Protein AF-A0A6M4MJ60-F1 (afdb_monomer_lite)

Radius of gyration: 28.57 Å; chains: 1; bounding box: 77×42×64 Å

Organism: NCBI:txid1858656

Secondary structure (DSSP, 8-state):
-HHHHHHHTT-----S-HHHHHHHHHHHHHHHHHHHHHHHHTGGGHHHHHSHHHHHHHHHHHHHHHH-TT-GGGSHHHHHHHHHHHHHHHHHHHHH---HHHHHHHHHHHHHHHHHHTT---THHHHHHHHHHHSHHHHHHHTTHHIIIIIIHHHHHHHHHHHHHHTT-GGG-SSHHHHHHH--PPPPPGGG--SPPPHHHHHHHHHH--S-----HHHHHHHHHHHHHHHHHT----SSPPTT-EEE----GGG--EEEEEEEPPP-SSS--EEEEEEEESSSTT-EEEEEHHHHHHH--EEEEEETTEEEE--

Sequence (315 aa):
MFTELKHYMGLGRGTTSAKEKAVAGATGMVAIGLIYFAGLSFGQNAYIFADCFVLIPIAATAVLLFSVPHGALSQPWPVIGGNVVSALVGVVCSNYIHSPLLAASMAVGGAIFFMNYFKCIHPPGGATALTAVLGGDGVKHLGYLFILFPVLFSAVIMVLLAIILNYPFKWRLYPVHLFHLTHTVQRVEPSQRKSEITLEDFIAAVNQHDSYIDITEESWVELFELAKLNAEKEVIHPKEIKVNAFYSNGQLGKDWSVREVLHRTKATAKHAGQVTFQRVAGTTIGNIETCNVEEFRAWAKFQVVKKDSFWQKCG

pLDDT: mean 84.75, std 11.71, range [51.0, 98.56]

Foldseek 3Di:
DVVVVCVVVVVDDDLADPVLVVLLVVLLVVLLVVLLVVLCVPPPSVVVSVQPLVVQLLSLLSNCLSNAVADLCNALQLLQVLQLLLLVLLLVLQVPPPDLVVSLVRSLVSSCVVCVVSVNNHPSSNSSSNCCRPVPPSSNVCRNVVSVPPGNVSSVSSLVSSQVSCVVPLLNHPPCVVNVVVDDDDDDAQQRFDDDQDLVNQVVVVSPNNHDDPADPVRSVVVVVVVVVVVVVLQDLDPDDDAQWKFWLPDGHQLTWIKHFHDWAPDDPVGAIKTWIAICDHDDHGDTDMDGPVVVSNSGRAIWDDDPHHTDGDD

InterPro domains:
  IPR007065 HPP [PTHR33741] (53-179)
  IPR058581 HPP, transmembrane region [PF04982] (17-175)

Structure (mmCIF, N/CA/C/O backbone):
data_AF-A0A6M4MJ60-F1
#
_entry.id   AF-A0A6M4MJ60-F1
#
loop_
_atom_site.group_PDB
_atom_site.id
_atom_site.type_symbol
_atom_site.label_atom_id
_atom_site.label_alt_id
_atom_site.label_comp_id
_atom_site.label_asym_id
_atom_site.label_entity_id
_atom_site.label_seq_id
_atom_site.pdbx_PDB_ins_code
_atom_site.Cartn_x
_atom_site.Cartn_y
_atom_site.Cartn_z
_atom_site.occupancy
_atom_site.B_iso_or_equiv
_atom_site.auth_seq_id
_atom_site.auth_comp_id
_atom_site.auth_asym_id
_atom_site.auth_atom_id
_atom_site.pdbx_PDB_model_num
ATOM 1 N N . MET A 1 1 ? 15.029 24.286 20.144 1.00 58.44 1 MET A N 1
ATOM 2 C CA . MET A 1 1 ? 15.521 24.475 18.758 1.00 58.44 1 MET A CA 1
ATOM 3 C C . MET A 1 1 ? 15.972 23.163 18.112 1.00 58.44 1 MET A C 1
ATOM 5 O O . MET A 1 1 ? 15.401 22.806 17.097 1.00 58.44 1 MET A O 1
ATOM 9 N N . PHE A 1 2 ? 16.908 22.395 18.693 1.00 65.19 2 PHE A N 1
ATOM 10 C CA . PHE A 1 2 ? 17.323 21.096 18.120 1.00 65.19 2 PHE A CA 1
ATOM 11 C C . PHE A 1 2 ? 16.213 20.029 18.081 1.00 65.19 2 PHE A C 1
ATOM 13 O O . PHE A 1 2 ? 16.178 19.229 17.154 1.00 65.19 2 PHE A O 1
ATOM 20 N N . THR A 1 3 ? 15.304 20.008 19.060 1.00 72.50 3 THR A N 1
ATOM 21 C CA . THR A 1 3 ? 14.176 19.057 19.099 1.00 72.50 3 THR A CA 1
ATOM 22 C C . THR A 1 3 ? 13.116 19.370 18.040 1.00 72.50 3 THR A C 1
ATOM 24 O O . THR A 1 3 ? 12.651 18.461 17.363 1.00 72.50 3 THR A O 1
ATOM 27 N N . GLU A 1 4 ? 12.818 20.656 17.841 1.00 78.50 4 GLU A N 1
ATOM 28 C CA . GLU A 1 4 ? 11.944 21.152 16.768 1.00 78.50 4 GLU A CA 1
ATOM 29 C C . GLU A 1 4 ? 12.544 20.868 15.394 1.00 78.50 4 GLU A C 1
ATOM 31 O O . GLU A 1 4 ? 11.868 20.352 14.517 1.00 78.50 4 GLU A O 1
ATOM 36 N N . LEU A 1 5 ? 13.846 21.119 15.211 1.00 80.38 5 LEU A N 1
ATOM 37 C CA . LEU A 1 5 ? 14.528 20.828 13.949 1.00 80.38 5 LEU A CA 1
ATOM 38 C C . LEU A 1 5 ? 14.477 19.333 13.607 1.00 80.38 5 LEU A C 1
ATOM 40 O O . LEU A 1 5 ? 14.291 18.975 12.450 1.00 80.38 5 LEU A O 1
ATOM 44 N N . LYS A 1 6 ? 14.589 18.454 14.612 1.00 77.88 6 LYS A N 1
ATOM 45 C CA . LYS A 1 6 ? 14.398 17.011 14.418 1.00 77.88 6 LYS A CA 1
ATOM 46 C C . LYS A 1 6 ? 12.974 16.675 13.972 1.00 77.88 6 LYS A C 1
ATOM 48 O O . LYS A 1 6 ? 12.841 15.853 13.076 1.00 77.88 6 LYS A O 1
ATOM 53 N N . HIS A 1 7 ? 11.949 17.322 14.528 1.00 71.50 7 HIS A N 1
ATOM 54 C CA . HIS A 1 7 ? 10.562 17.133 14.084 1.00 71.50 7 HIS A CA 1
ATOM 55 C C . HIS A 1 7 ? 10.341 17.669 12.665 1.00 71.50 7 HIS A C 1
ATOM 57 O O . HIS A 1 7 ? 9.825 16.940 11.825 1.00 71.50 7 HIS A O 1
ATOM 63 N N . TYR A 1 8 ? 10.831 18.872 12.346 1.00 78.69 8 TYR A N 1
ATOM 64 C CA . TYR A 1 8 ? 10.771 19.433 10.988 1.00 78.69 8 TYR A CA 1
ATOM 65 C C . TYR A 1 8 ? 11.463 18.550 9.945 1.00 78.69 8 TYR A C 1
ATOM 67 O O . TYR A 1 8 ? 10.997 18.448 8.814 1.00 78.69 8 TYR A O 1
ATOM 75 N N . MET A 1 9 ? 12.571 17.905 10.314 1.00 82.56 9 MET A N 1
ATOM 76 C CA . MET A 1 9 ? 13.289 16.970 9.445 1.00 82.56 9 MET A CA 1
ATOM 77 C C . MET A 1 9 ? 12.706 15.547 9.459 1.00 82.56 9 MET A C 1
ATOM 79 O O . MET A 1 9 ? 13.245 14.676 8.779 1.00 82.56 9 MET A O 1
ATOM 83 N N . GLY A 1 10 ? 11.661 15.279 10.251 1.00 71.19 10 GLY A N 1
ATOM 84 C CA . GLY A 1 10 ? 11.078 13.942 10.399 1.00 71.19 10 GLY A CA 1
ATOM 85 C C . GLY A 1 10 ? 12.012 12.916 11.054 1.00 71.19 10 GLY A C 1
ATOM 86 O O . GLY A 1 10 ? 11.824 11.712 10.894 1.00 71.19 10 GLY A O 1
ATOM 87 N N . LEU A 1 11 ? 13.033 13.360 11.796 1.00 74.50 11 LEU A N 1
ATOM 88 C CA . LEU A 1 11 ? 13.966 12.509 12.544 1.00 74.50 11 LEU A CA 1
ATOM 89 C C . LEU A 1 11 ? 13.303 12.001 13.838 1.00 74.50 11 LEU A C 1
ATOM 91 O O . LEU A 1 11 ? 13.718 12.342 14.950 1.00 74.50 11 LEU A O 1
ATOM 95 N N . GLY A 1 12 ? 12.241 11.211 13.678 1.00 62.97 12 GLY A N 1
ATOM 96 C CA . GLY A 1 12 ? 11.514 10.556 14.763 1.00 62.97 12 GLY A CA 1
ATOM 97 C C . GLY A 1 12 ? 12.251 9.336 15.326 1.00 62.97 12 GLY A C 1
ATOM 98 O O . GLY A 1 12 ? 13.193 8.802 14.730 1.00 62.97 12 GLY A O 1
ATOM 99 N N . ARG A 1 13 ? 11.820 8.863 16.500 1.00 57.66 13 ARG A N 1
ATOM 100 C CA . ARG A 1 13 ? 12.306 7.596 17.065 1.00 57.66 13 ARG A CA 1
ATOM 101 C C . ARG A 1 13 ? 11.716 6.447 16.248 1.00 57.66 13 ARG A C 1
ATOM 103 O O . ARG A 1 13 ? 10.546 6.127 16.388 1.00 57.66 13 ARG A O 1
ATOM 110 N N . GLY A 1 14 ? 12.524 5.836 15.382 1.00 58.53 14 GLY A N 1
ATOM 111 C CA . GLY A 1 14 ? 12.090 4.668 14.616 1.00 58.53 14 GLY A CA 1
ATOM 112 C C . GLY A 1 14 ? 11.668 3.533 15.551 1.00 58.53 14 GLY A C 1
ATOM 113 O O . GLY A 1 14 ? 12.486 3.049 16.331 1.00 58.53 14 GLY A O 1
ATOM 114 N N . THR A 1 15 ? 10.410 3.110 15.448 1.00 63.44 15 THR A N 1
ATOM 115 C CA . THR A 1 15 ? 9.798 2.052 16.269 1.00 63.44 15 THR A CA 1
ATOM 116 C C . THR A 1 15 ? 10.269 0.647 15.884 1.00 63.44 15 THR A C 1
ATOM 118 O O . THR A 1 15 ? 10.098 -0.294 16.648 1.00 63.44 15 THR A O 1
ATOM 121 N N . THR A 1 16 ? 10.918 0.492 14.725 1.00 73.00 16 THR A N 1
ATOM 122 C CA . THR A 1 16 ? 11.336 -0.812 14.200 1.00 73.00 16 THR A CA 1
ATOM 123 C C . THR A 1 16 ? 12.603 -1.351 14.868 1.00 73.00 16 THR A C 1
ATOM 125 O O . THR A 1 16 ? 13.634 -0.669 14.983 1.00 73.00 16 THR A O 1
ATOM 128 N N . SER A 1 17 ? 12.548 -2.624 15.266 1.00 83.12 17 SER A N 1
ATOM 129 C CA . SER A 1 17 ? 13.665 -3.331 15.900 1.00 83.12 17 SER A CA 1
ATOM 130 C C . SER A 1 17 ? 14.891 -3.475 14.978 1.00 83.12 17 SER A C 1
ATOM 132 O O . SER A 1 17 ? 14.793 -3.474 13.750 1.00 83.12 17 SER A O 1
ATOM 134 N N . ALA A 1 18 ? 16.086 -3.643 15.560 1.00 87.44 18 ALA A N 1
ATOM 135 C CA . ALA A 1 18 ? 17.313 -3.884 14.785 1.00 87.44 18 ALA A CA 1
ATOM 136 C C . ALA A 1 18 ? 17.234 -5.175 13.948 1.00 87.44 18 ALA A C 1
ATOM 138 O O . ALA A 1 18 ? 17.742 -5.226 12.828 1.00 87.44 18 ALA A O 1
ATOM 139 N N . LYS A 1 19 ? 16.543 -6.195 14.474 1.00 88.62 19 LYS A N 1
ATOM 140 C CA . LYS A 1 19 ? 16.250 -7.442 13.762 1.00 88.62 19 LYS A CA 1
ATOM 141 C C . LYS A 1 19 ? 15.429 -7.172 12.503 1.00 88.62 19 LYS A C 1
ATOM 143 O O . LYS A 1 19 ? 15.772 -7.689 11.445 1.00 88.62 19 LYS A O 1
ATOM 148 N N . GLU A 1 20 ? 14.392 -6.345 12.607 1.00 88.94 20 GLU A N 1
ATOM 149 C CA . GLU A 1 20 ? 13.541 -6.003 11.466 1.00 88.94 20 GLU A CA 1
ATOM 150 C C . GLU A 1 20 ? 14.326 -5.283 10.368 1.00 88.94 20 GLU A C 1
ATOM 152 O O . GLU A 1 20 ? 14.248 -5.652 9.196 1.00 88.94 20 GLU A O 1
ATOM 157 N N . LYS A 1 21 ? 15.175 -4.326 10.756 1.00 90.56 21 LYS A N 1
ATOM 158 C CA . LYS A 1 21 ? 16.061 -3.602 9.831 1.00 90.56 21 LYS A CA 1
ATOM 159 C C . LYS A 1 21 ? 17.030 -4.543 9.106 1.00 90.56 21 LYS A C 1
ATOM 161 O O . LYS A 1 21 ? 17.224 -4.412 7.899 1.00 90.56 21 LYS A O 1
ATOM 166 N N . ALA A 1 22 ? 17.606 -5.514 9.817 1.00 93.38 22 ALA A N 1
ATOM 167 C CA . ALA A 1 22 ? 18.509 -6.502 9.227 1.00 93.38 22 ALA A CA 1
ATOM 168 C C . ALA A 1 22 ? 17.785 -7.440 8.245 1.00 93.38 22 ALA A C 1
ATOM 170 O O . ALA A 1 22 ? 18.286 -7.682 7.146 1.00 93.38 22 ALA A O 1
ATOM 171 N N . VAL A 1 23 ? 16.592 -7.928 8.606 1.00 94.00 23 VAL A N 1
ATOM 172 C CA . VAL A 1 23 ? 15.769 -8.772 7.724 1.00 94.00 23 VAL A CA 1
ATOM 173 C C . VAL A 1 23 ? 15.343 -7.995 6.477 1.00 94.00 23 VAL A C 1
ATOM 175 O O . VAL A 1 23 ? 15.446 -8.527 5.371 1.00 94.00 23 VAL A O 1
ATOM 178 N N . ALA A 1 24 ? 14.933 -6.732 6.622 1.00 93.44 24 ALA A N 1
ATOM 179 C CA . ALA A 1 24 ? 14.580 -5.857 5.504 1.00 93.44 24 ALA A CA 1
ATOM 180 C C . ALA A 1 24 ? 15.744 -5.691 4.516 1.00 93.44 24 ALA A C 1
ATOM 182 O O . ALA A 1 24 ? 15.576 -5.923 3.318 1.00 93.44 24 ALA A O 1
ATOM 183 N N . GLY A 1 25 ? 16.940 -5.372 5.020 1.00 95.31 25 GLY A N 1
ATOM 184 C CA . GLY A 1 25 ? 18.138 -5.239 4.190 1.00 95.31 25 GLY A CA 1
ATOM 185 C C . GLY A 1 25 ? 18.528 -6.545 3.489 1.00 95.31 25 GLY A C 1
ATOM 186 O O . GLY A 1 25 ? 18.781 -6.546 2.285 1.00 95.31 25 GLY A O 1
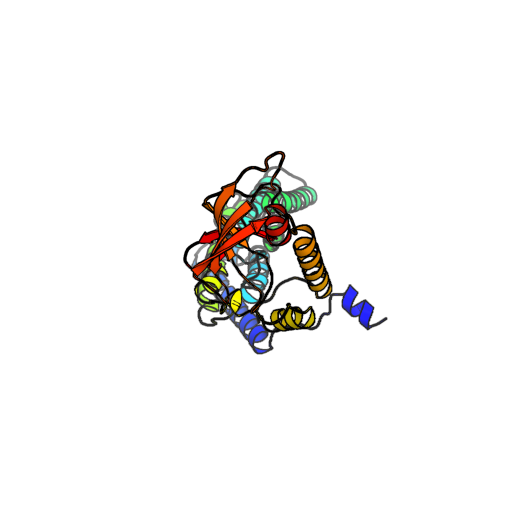ATOM 187 N N . ALA A 1 26 ? 18.528 -7.669 4.213 1.00 96.50 26 ALA A N 1
ATOM 188 C CA . ALA A 1 26 ? 18.911 -8.968 3.660 1.00 96.50 26 ALA A CA 1
ATOM 189 C C . ALA A 1 26 ? 17.928 -9.466 2.588 1.00 96.50 26 ALA A C 1
ATOM 191 O O . ALA A 1 26 ? 18.350 -9.897 1.516 1.00 96.50 26 ALA A O 1
ATOM 192 N N . THR A 1 27 ? 16.621 -9.378 2.848 1.00 95.88 27 THR A N 1
ATOM 193 C CA . THR A 1 27 ? 15.589 -9.790 1.881 1.00 95.88 27 THR A CA 1
ATOM 194 C C . THR A 1 27 ? 15.585 -8.897 0.641 1.00 95.88 27 THR A C 1
ATOM 196 O O . THR A 1 27 ? 15.530 -9.423 -0.469 1.00 95.88 27 THR A O 1
ATOM 199 N N . GLY A 1 28 ? 15.757 -7.579 0.800 1.00 95.38 28 GLY A N 1
ATOM 200 C CA . GLY A 1 28 ? 15.905 -6.652 -0.324 1.00 95.38 28 GLY A CA 1
ATOM 201 C C . GLY A 1 28 ? 17.140 -6.935 -1.184 1.00 95.38 28 GLY A C 1
ATOM 202 O O . GLY A 1 28 ? 17.036 -6.981 -2.410 1.00 95.38 28 GLY A O 1
ATOM 203 N N . MET A 1 29 ? 18.289 -7.205 -0.555 1.00 95.62 29 MET A N 1
ATOM 204 C CA . MET A 1 29 ? 19.519 -7.597 -1.255 1.00 95.62 29 MET A CA 1
ATOM 205 C C . MET A 1 29 ? 19.320 -8.880 -2.072 1.00 95.62 29 MET A C 1
ATOM 207 O O . MET A 1 29 ? 19.670 -8.921 -3.252 1.00 95.62 29 MET A O 1
ATOM 211 N N . VAL A 1 30 ? 18.727 -9.914 -1.465 1.00 96.12 30 VAL A N 1
ATOM 212 C CA . VAL A 1 30 ? 18.445 -11.187 -2.147 1.00 96.12 30 VAL A CA 1
ATOM 213 C C . VAL A 1 30 ? 17.473 -10.978 -3.308 1.00 96.12 30 VAL A C 1
ATOM 215 O O . VAL A 1 30 ? 17.717 -11.483 -4.400 1.00 96.12 30 VAL A O 1
ATOM 218 N N . ALA A 1 31 ? 16.404 -10.205 -3.111 1.00 94.62 31 ALA A N 1
ATOM 219 C CA . ALA A 1 31 ? 15.405 -9.970 -4.147 1.00 94.62 31 ALA A CA 1
ATOM 220 C C . ALA A 1 31 ? 15.983 -9.258 -5.378 1.00 94.62 31 ALA A C 1
ATOM 222 O O . ALA A 1 31 ? 15.747 -9.690 -6.507 1.00 94.62 31 ALA A O 1
ATOM 223 N N . ILE A 1 32 ? 16.779 -8.205 -5.167 1.00 91.38 32 ILE A N 1
ATOM 224 C CA . ILE A 1 32 ? 17.442 -7.485 -6.261 1.00 91.38 32 ILE A CA 1
ATOM 225 C C . ILE A 1 32 ? 18.460 -8.379 -6.970 1.00 91.38 32 ILE A C 1
ATOM 227 O O . ILE A 1 32 ? 18.482 -8.405 -8.201 1.00 91.38 32 ILE A O 1
ATOM 231 N N . GLY A 1 33 ? 19.245 -9.164 -6.224 1.00 90.38 33 GLY A N 1
ATOM 232 C CA . GLY A 1 33 ? 20.177 -10.130 -6.808 1.00 90.38 33 GLY A CA 1
ATOM 233 C C . GLY A 1 33 ? 19.478 -11.174 -7.685 1.00 90.38 33 GLY A C 1
ATOM 234 O O . GLY A 1 33 ? 19.940 -11.463 -8.788 1.00 90.38 33 GLY A O 1
ATOM 235 N N . LEU A 1 34 ? 18.329 -11.693 -7.239 1.00 90.31 34 LEU A N 1
ATOM 236 C CA . LEU A 1 34 ? 17.534 -12.663 -7.997 1.00 90.31 34 LEU A CA 1
ATOM 237 C C . LEU A 1 34 ? 16.897 -12.055 -9.249 1.00 90.31 34 LEU A C 1
ATOM 239 O O . LEU A 1 34 ? 16.903 -12.704 -10.292 1.00 90.31 34 LEU A O 1
ATOM 243 N N . ILE A 1 35 ? 16.386 -10.821 -9.186 1.00 87.25 35 ILE A N 1
ATOM 244 C CA . ILE A 1 35 ? 15.872 -10.134 -10.381 1.00 87.25 35 ILE A CA 1
ATOM 245 C C . ILE A 1 35 ? 16.985 -9.880 -11.389 1.00 87.25 35 ILE A C 1
ATOM 247 O O . ILE A 1 35 ? 16.792 -10.131 -12.576 1.00 87.25 35 ILE A O 1
ATOM 251 N N . TYR A 1 36 ? 18.149 -9.420 -10.928 1.00 83.94 36 TYR A N 1
ATOM 252 C CA . TYR A 1 36 ? 19.296 -9.205 -11.802 1.00 83.94 36 TYR A CA 1
ATOM 253 C C . TYR A 1 36 ? 19.713 -10.513 -12.492 1.00 83.94 36 TYR A C 1
ATOM 255 O O . TYR A 1 36 ? 19.847 -10.560 -13.714 1.00 83.94 36 TYR A O 1
ATOM 263 N N . PHE A 1 37 ? 19.813 -11.607 -11.732 1.00 83.81 37 PHE A N 1
ATOM 264 C CA . PHE A 1 37 ? 20.121 -12.932 -12.273 1.00 83.81 37 PHE A CA 1
ATOM 265 C C . PHE A 1 37 ? 19.054 -13.446 -13.260 1.00 83.81 37 PHE A C 1
ATOM 267 O O . PHE A 1 37 ? 19.389 -13.997 -14.313 1.00 83.81 37 PHE A O 1
ATOM 274 N N . ALA A 1 38 ? 17.768 -13.240 -12.957 1.00 81.12 38 ALA A N 1
ATOM 275 C CA . ALA A 1 38 ? 16.665 -13.597 -13.847 1.00 81.12 38 ALA A CA 1
ATOM 276 C C . ALA A 1 38 ? 16.706 -12.792 -15.158 1.00 81.12 38 ALA A C 1
ATOM 278 O O . ALA A 1 38 ? 16.482 -13.360 -16.226 1.00 81.12 38 ALA A O 1
ATOM 279 N N . GLY A 1 39 ? 17.055 -11.503 -15.086 1.00 76.69 39 GLY A N 1
ATOM 280 C CA . GLY A 1 39 ? 17.255 -10.641 -16.252 1.00 76.69 39 GLY A CA 1
ATOM 281 C C . GLY A 1 39 ? 18.403 -11.112 -17.149 1.00 76.69 39 GLY A C 1
ATOM 282 O O . GLY A 1 39 ? 18.239 -11.171 -18.367 1.00 76.69 39 GLY A O 1
ATOM 283 N N . LEU A 1 40 ? 19.532 -11.532 -16.563 1.00 76.06 40 LEU A N 1
ATOM 284 C CA . LEU A 1 40 ? 20.668 -12.093 -17.312 1.00 76.06 40 LEU A CA 1
ATOM 285 C C . LEU A 1 40 ? 20.334 -13.423 -18.005 1.00 76.06 40 LEU A C 1
ATOM 287 O O . LEU A 1 40 ? 20.833 -13.701 -19.093 1.00 76.06 40 LEU A O 1
ATOM 291 N N . SER A 1 41 ? 19.479 -14.242 -17.391 1.00 74.56 41 SER A N 1
ATOM 292 C CA . SER A 1 41 ? 19.119 -15.570 -17.908 1.00 74.56 41 SER A CA 1
ATOM 293 C C . SER A 1 41 ? 18.169 -15.521 -19.116 1.00 74.56 41 SER A C 1
ATOM 295 O O . SER A 1 41 ? 17.990 -16.530 -19.794 1.00 74.56 41 SER A O 1
ATOM 297 N N . PHE A 1 42 ? 17.570 -14.363 -19.419 1.00 69.25 42 PHE A N 1
ATOM 298 C CA . PHE A 1 42 ? 16.537 -14.205 -20.453 1.00 69.25 42 PHE A CA 1
ATOM 299 C C . PHE A 1 42 ? 17.067 -13.862 -21.871 1.00 69.25 42 PHE A C 1
ATOM 301 O O . PHE A 1 42 ? 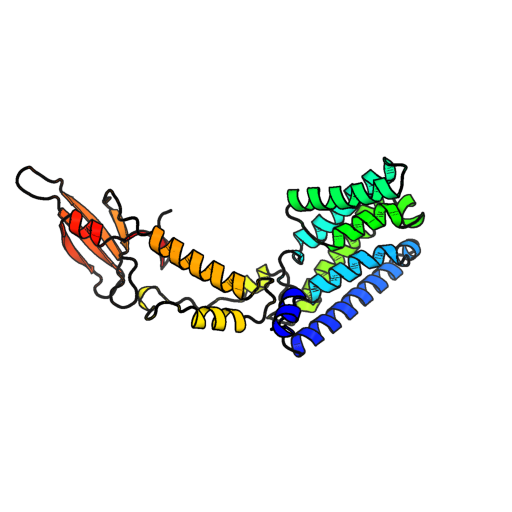16.331 -13.335 -22.711 1.00 69.25 42 PHE A O 1
ATOM 308 N N . GLY A 1 43 ? 18.324 -14.209 -22.188 1.00 58.31 43 GLY A N 1
ATOM 309 C CA . GLY A 1 43 ? 18.882 -14.159 -23.554 1.00 58.31 43 GLY A CA 1
ATOM 310 C C . GLY A 1 43 ? 19.158 -12.741 -24.082 1.00 58.31 43 GLY A C 1
ATOM 311 O O . GLY A 1 43 ? 19.473 -11.860 -23.300 1.00 58.31 43 GLY A O 1
ATOM 312 N N . GLN A 1 44 ? 19.048 -12.494 -25.401 1.00 51.97 44 GLN A N 1
ATOM 313 C CA . GLN A 1 44 ? 19.392 -11.217 -26.082 1.00 51.97 44 GLN A CA 1
ATOM 314 C C . GLN A 1 44 ? 18.749 -9.937 -25.483 1.00 51.97 44 GLN A C 1
ATOM 316 O O . GLN A 1 44 ? 19.229 -8.837 -25.743 1.00 51.97 44 GLN A O 1
ATOM 321 N N . ASN A 1 45 ? 17.729 -10.068 -24.627 1.00 54.25 45 ASN A N 1
ATOM 322 C CA . ASN A 1 45 ? 17.155 -8.985 -23.815 1.00 54.25 45 ASN A CA 1
ATOM 323 C C . ASN A 1 45 ? 18.038 -8.561 -22.617 1.00 54.25 45 ASN A C 1
ATOM 325 O O . ASN A 1 45 ? 17.710 -7.601 -21.918 1.00 54.25 45 ASN A O 1
ATOM 329 N N . ALA A 1 46 ? 19.161 -9.248 -22.382 1.00 51.00 46 ALA A N 1
ATOM 330 C CA . ALA A 1 46 ? 20.114 -8.986 -21.305 1.00 51.00 46 ALA A CA 1
ATOM 331 C C . ALA A 1 46 ? 20.699 -7.566 -21.351 1.00 51.00 46 ALA A C 1
ATOM 333 O O . ALA A 1 46 ? 20.973 -7.003 -20.297 1.00 51.00 46 ALA A O 1
ATOM 334 N N . TYR A 1 47 ? 20.834 -6.954 -22.534 1.0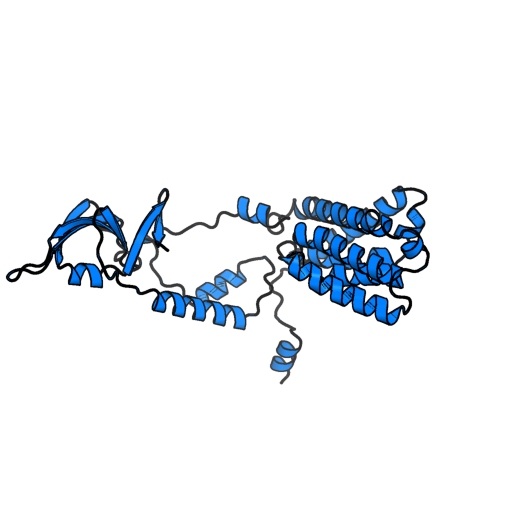0 53.34 47 TYR A N 1
ATOM 335 C CA . TYR A 1 47 ? 21.330 -5.577 -22.658 1.00 53.34 47 TYR A CA 1
ATOM 336 C C . TYR A 1 47 ? 20.361 -4.543 -22.057 1.00 53.34 47 TYR A C 1
ATOM 338 O O . TYR A 1 47 ? 20.807 -3.592 -21.432 1.00 53.34 47 TYR A O 1
ATOM 346 N N . ILE A 1 48 ? 19.048 -4.779 -22.142 1.00 56.12 48 ILE A N 1
ATOM 347 C CA . ILE A 1 48 ? 18.013 -3.871 -21.610 1.00 56.12 48 ILE A CA 1
ATOM 348 C C . ILE A 1 48 ? 17.880 -4.017 -20.086 1.00 56.12 48 ILE A C 1
ATOM 350 O O . ILE A 1 48 ? 17.616 -3.047 -19.383 1.00 56.12 48 ILE A O 1
ATOM 354 N N . PHE A 1 49 ? 18.080 -5.227 -19.550 1.00 53.97 49 PHE A N 1
ATOM 355 C CA . PHE A 1 49 ? 18.157 -5.450 -18.099 1.00 53.97 49 PHE A CA 1
ATOM 356 C C . PHE A 1 49 ? 19.500 -5.010 -17.497 1.00 53.97 49 PHE A C 1
ATOM 358 O O . PHE A 1 49 ? 19.566 -4.724 -16.301 1.00 53.97 49 PHE A O 1
ATOM 365 N N . ALA A 1 50 ? 20.559 -4.947 -18.309 1.00 51.12 50 ALA A N 1
ATOM 366 C CA . ALA A 1 50 ? 21.848 -4.376 -17.930 1.00 51.12 50 ALA A CA 1
ATOM 367 C C . ALA A 1 50 ? 21.842 -2.837 -17.943 1.00 51.12 50 ALA A C 1
ATOM 369 O O . ALA A 1 50 ? 22.703 -2.229 -17.302 1.00 51.12 50 ALA A O 1
ATOM 370 N N . ASP A 1 51 ? 20.869 -2.203 -18.610 1.00 61.00 51 ASP A N 1
ATOM 371 C CA . ASP A 1 51 ? 20.697 -0.754 -18.567 1.00 61.00 51 ASP A CA 1
ATOM 372 C C . ASP A 1 51 ? 20.247 -0.302 -17.171 1.00 61.00 51 ASP A C 1
ATOM 374 O O . ASP A 1 51 ? 19.159 -0.617 -16.678 1.00 61.00 51 ASP A O 1
ATOM 378 N N . CYS A 1 52 ? 21.096 0.513 -16.539 1.00 58.72 52 CYS A N 1
ATOM 379 C CA . CYS A 1 52 ? 20.923 1.008 -15.172 1.00 58.72 52 CYS A CA 1
ATOM 380 C C . CYS A 1 52 ? 19.546 1.671 -14.942 1.00 58.72 52 CYS A C 1
ATOM 382 O O . CYS A 1 52 ? 18.978 1.581 -13.854 1.00 58.72 52 CYS A O 1
ATOM 384 N N . PHE A 1 53 ? 18.956 2.273 -15.982 1.00 60.84 53 PHE A N 1
ATOM 385 C CA . PHE A 1 53 ? 17.670 2.976 -15.916 1.00 60.84 53 PHE A CA 1
ATOM 386 C C . PHE A 1 53 ? 16.462 2.078 -15.622 1.00 60.84 53 PHE A C 1
ATOM 388 O O . PHE A 1 53 ? 15.491 2.543 -15.021 1.00 60.84 53 PHE A O 1
ATOM 395 N N . VAL A 1 54 ? 16.510 0.803 -16.015 1.00 64.75 54 VAL A N 1
ATOM 396 C CA . VAL A 1 54 ? 15.440 -0.170 -15.741 1.00 64.75 54 VAL A CA 1
ATOM 397 C C . VAL A 1 54 ? 15.505 -0.663 -14.296 1.00 64.75 54 VAL A C 1
ATOM 399 O O . VAL A 1 54 ? 14.475 -0.946 -13.683 1.00 64.75 54 VAL A O 1
ATOM 402 N N . LEU A 1 55 ? 16.705 -0.721 -13.718 1.00 74.00 55 LEU A N 1
ATOM 403 C CA . LEU A 1 55 ? 16.898 -1.166 -12.341 1.00 74.00 55 LEU A CA 1
ATOM 404 C C . LEU A 1 55 ? 16.491 -0.105 -11.311 1.00 74.00 55 LEU A C 1
ATOM 406 O O . LEU A 1 55 ? 16.136 -0.475 -10.194 1.00 74.00 55 LEU A O 1
ATOM 410 N N . ILE A 1 56 ? 16.475 1.187 -11.664 1.00 85.75 56 ILE A N 1
ATOM 411 C CA . ILE A 1 56 ? 16.149 2.277 -10.724 1.00 85.75 56 ILE A CA 1
ATOM 412 C C . ILE A 1 56 ? 14.740 2.130 -10.110 1.00 85.75 56 ILE A C 1
ATOM 414 O O . ILE A 1 56 ? 14.639 2.081 -8.879 1.00 85.75 56 ILE A O 1
ATOM 418 N N . PRO A 1 57 ? 13.644 2.008 -10.892 1.00 91.56 57 PRO A N 1
ATOM 419 C CA . PRO A 1 57 ? 12.310 1.838 -10.315 1.00 91.56 57 PRO A CA 1
ATOM 420 C C . PRO A 1 57 ? 12.174 0.539 -9.517 1.00 91.56 57 PRO A C 1
ATOM 422 O O . PRO A 1 57 ? 11.501 0.492 -8.487 1.00 91.56 57 PRO A O 1
ATOM 425 N N . ILE A 1 58 ? 12.845 -0.526 -9.956 1.00 90.81 58 ILE A N 1
ATOM 426 C CA . ILE A 1 58 ? 12.786 -1.835 -9.300 1.00 90.81 58 ILE A CA 1
ATOM 427 C C . ILE A 1 58 ? 13.538 -1.827 -7.965 1.00 90.81 58 ILE A C 1
ATOM 429 O O . ILE A 1 58 ? 13.040 -2.372 -6.979 1.00 90.81 58 ILE A O 1
ATOM 433 N N . ALA A 1 59 ? 14.675 -1.137 -7.884 1.00 92.06 59 ALA A N 1
ATOM 434 C CA . ALA A 1 59 ? 15.387 -0.900 -6.634 1.00 92.06 59 ALA A CA 1
ATOM 435 C C . ALA A 1 59 ? 14.521 -0.116 -5.635 1.00 92.06 59 ALA A C 1
ATOM 437 O O . ALA A 1 59 ? 14.389 -0.525 -4.482 1.00 92.06 59 ALA A O 1
ATOM 438 N N . ALA A 1 60 ? 13.854 0.954 -6.082 1.00 94.62 60 ALA A N 1
ATOM 439 C CA . ALA A 1 60 ? 12.934 1.716 -5.234 1.00 94.62 60 ALA A CA 1
ATOM 440 C C . ALA A 1 60 ? 11.703 0.887 -4.807 1.00 94.62 60 ALA A C 1
ATOM 442 O O . ALA A 1 60 ? 11.236 0.998 -3.673 1.00 94.62 60 ALA A O 1
ATOM 443 N N . THR A 1 61 ? 11.214 0.001 -5.681 1.00 96.50 61 THR A N 1
ATOM 444 C CA . THR A 1 61 ? 10.162 -0.975 -5.353 1.00 96.50 61 THR A CA 1
ATOM 445 C C . THR A 1 61 ? 10.622 -1.926 -4.246 1.00 96.50 61 THR A C 1
ATOM 447 O O . THR A 1 61 ? 9.892 -2.120 -3.275 1.00 96.50 61 THR A O 1
ATOM 450 N N . ALA A 1 62 ? 11.840 -2.475 -4.333 1.00 95.81 62 ALA A N 1
ATOM 451 C CA . ALA A 1 62 ? 12.390 -3.345 -3.291 1.00 95.81 62 ALA A CA 1
ATOM 452 C C . ALA A 1 62 ? 12.466 -2.636 -1.931 1.00 95.81 62 ALA A C 1
ATOM 454 O O . ALA A 1 62 ? 12.095 -3.226 -0.916 1.00 95.81 62 ALA A O 1
ATOM 455 N N . VAL A 1 63 ? 12.874 -1.361 -1.900 1.00 95.25 63 VAL A N 1
ATOM 456 C CA . VAL A 1 63 ? 12.899 -0.575 -0.654 1.00 95.25 63 VAL A CA 1
ATOM 457 C C . VAL A 1 63 ? 11.530 -0.586 0.027 1.00 95.25 63 VAL A C 1
ATOM 459 O O . VAL A 1 63 ? 11.458 -0.883 1.219 1.00 95.25 63 VAL A O 1
ATOM 462 N N . LEU A 1 64 ? 10.446 -0.340 -0.713 1.00 94.75 64 LEU A N 1
ATOM 463 C CA . LEU A 1 64 ? 9.089 -0.368 -0.160 1.00 94.75 64 LEU A CA 1
ATOM 464 C C . LEU A 1 64 ? 8.662 -1.776 0.274 1.00 94.75 64 LEU A C 1
ATOM 466 O O . LEU A 1 64 ? 8.181 -1.955 1.392 1.00 94.75 64 LEU A O 1
ATOM 470 N N . LEU A 1 65 ? 8.870 -2.787 -0.573 1.00 95.88 65 LEU A N 1
ATOM 471 C CA . LEU A 1 65 ? 8.367 -4.146 -0.330 1.00 95.88 65 LEU A CA 1
ATOM 472 C C . LEU A 1 65 ? 9.051 -4.839 0.849 1.00 95.88 65 LEU A C 1
ATOM 474 O O . LEU A 1 65 ? 8.418 -5.641 1.537 1.00 95.88 65 LEU A O 1
ATOM 478 N N . PHE A 1 66 ? 10.326 -4.533 1.090 1.00 95.25 66 PHE A N 1
ATOM 479 C CA . PHE A 1 66 ? 11.111 -5.184 2.137 1.00 95.25 66 PHE A CA 1
ATOM 480 C C . PHE A 1 66 ? 11.317 -4.324 3.380 1.00 95.25 66 PHE A C 1
ATOM 482 O O . PHE A 1 66 ? 11.561 -4.896 4.441 1.00 95.25 66 PHE A O 1
ATOM 489 N N . SER A 1 67 ? 11.180 -2.998 3.296 1.00 92.19 67 SER A N 1
ATOM 490 C CA . SER A 1 67 ? 11.210 -2.133 4.489 1.00 92.19 67 SER A CA 1
ATOM 491 C C . SER A 1 67 ? 9.817 -1.881 5.058 1.00 92.19 67 SER A C 1
ATOM 493 O O . SER A 1 67 ? 9.684 -1.623 6.251 1.00 92.19 67 SER A O 1
ATOM 495 N N . VAL A 1 68 ? 8.780 -1.940 4.213 1.00 91.75 68 VAL A N 1
ATOM 496 C CA . VAL A 1 68 ? 7.402 -1.580 4.568 1.00 91.75 68 VAL A CA 1
ATOM 497 C C . VAL A 1 68 ? 6.390 -2.568 3.949 1.00 91.75 68 VAL A C 1
ATOM 499 O O . VAL A 1 68 ? 5.510 -2.159 3.185 1.00 91.75 68 VAL A O 1
ATOM 502 N N . PRO A 1 69 ? 6.472 -3.884 4.242 1.00 92.00 69 PRO A N 1
ATOM 503 C CA . PRO A 1 69 ? 5.664 -4.907 3.561 1.00 92.00 69 PRO A CA 1
ATOM 504 C C . PRO A 1 69 ? 4.148 -4.725 3.755 1.00 92.00 69 PRO A C 1
ATOM 506 O O . PRO A 1 69 ? 3.357 -5.015 2.858 1.00 92.00 69 PRO A O 1
ATOM 509 N N . HIS A 1 70 ? 3.719 -4.194 4.900 1.00 91.25 70 HIS A N 1
ATOM 510 C CA . HIS A 1 70 ? 2.308 -3.896 5.174 1.00 91.25 70 HIS A CA 1
ATOM 511 C C . HIS A 1 70 ? 1.864 -2.507 4.692 1.00 91.25 70 HIS A C 1
ATOM 513 O O . HIS A 1 70 ? 0.688 -2.165 4.802 1.00 91.25 70 HIS A O 1
ATOM 519 N N . GLY A 1 71 ? 2.779 -1.707 4.136 1.00 90.12 71 GLY A N 1
ATOM 520 C CA . GLY A 1 71 ? 2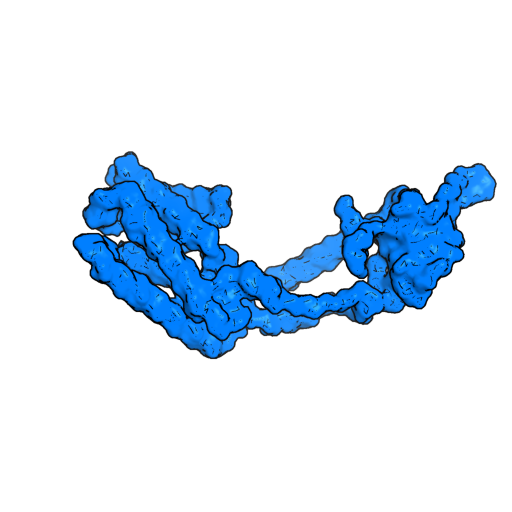.468 -0.381 3.620 1.00 90.12 71 GLY A CA 1
ATOM 521 C C . GLY A 1 71 ? 1.444 -0.454 2.491 1.00 90.12 71 GLY A C 1
ATOM 522 O O . GLY A 1 71 ? 1.521 -1.331 1.624 1.00 90.12 71 GLY A O 1
ATOM 523 N N . ALA A 1 72 ? 0.495 0.485 2.478 1.00 91.12 72 ALA A N 1
ATOM 524 C CA . ALA A 1 72 ? -0.546 0.541 1.454 1.00 91.12 72 ALA A CA 1
ATOM 525 C C . ALA A 1 72 ? 0.057 0.608 0.042 1.00 91.12 72 ALA A C 1
ATOM 527 O O . ALA A 1 72 ? -0.393 -0.105 -0.845 1.00 91.12 72 ALA A O 1
ATOM 528 N N . LEU A 1 73 ? 1.134 1.381 -0.138 1.00 94.25 73 LEU A N 1
ATOM 529 C CA . LEU A 1 73 ? 1.822 1.579 -1.424 1.00 94.25 73 LEU A CA 1
ATOM 530 C C . LEU A 1 73 ? 2.708 0.389 -1.848 1.00 94.25 73 LEU A C 1
ATOM 532 O O . LEU A 1 73 ? 3.161 0.332 -2.993 1.00 94.25 73 LEU A O 1
ATOM 536 N N . SER A 1 74 ? 2.958 -0.555 -0.934 1.00 96.00 74 SER A N 1
ATOM 537 C CA . SER A 1 74 ? 3.728 -1.782 -1.179 1.00 96.00 74 SER A CA 1
ATOM 538 C C . SER A 1 74 ? 2.841 -2.948 -1.614 1.00 96.00 74 SER A C 1
ATOM 540 O O . SER A 1 74 ? 3.361 -3.987 -2.017 1.00 96.00 74 SER A O 1
ATOM 542 N N . GLN A 1 75 ? 1.511 -2.821 -1.517 1.00 96.44 75 GLN A N 1
ATOM 543 C CA . GLN A 1 75 ? 0.595 -3.918 -1.834 1.00 96.44 75 GLN A CA 1
ATOM 544 C C . GLN A 1 75 ? 0.618 -4.274 -3.333 1.00 96.44 75 GLN A C 1
ATOM 546 O O . GLN A 1 75 ? 0.966 -3.429 -4.162 1.00 96.44 75 GLN A O 1
ATOM 551 N N . PRO A 1 76 ? 0.217 -5.504 -3.716 1.00 97.94 76 PRO A N 1
ATOM 552 C CA . PRO A 1 76 ? 0.389 -5.990 -5.087 1.00 97.94 76 PRO A CA 1
ATOM 553 C C . PRO A 1 76 ? -0.238 -5.097 -6.165 1.00 97.94 76 PRO A C 1
ATOM 555 O O . PRO A 1 76 ? 0.365 -4.893 -7.216 1.00 97.94 76 PRO A O 1
ATOM 558 N N . TRP A 1 77 ? -1.429 -4.536 -5.909 1.00 98.06 77 TRP A N 1
ATOM 559 C CA . TRP A 1 77 ? -2.116 -3.676 -6.879 1.00 98.06 77 TRP A CA 1
ATOM 560 C C . TRP A 1 77 ? -1.370 -2.360 -7.143 1.00 98.06 77 TRP A C 1
ATOM 562 O O . TRP A 1 77 ? -1.083 -2.085 -8.307 1.00 98.06 77 TRP A O 1
ATOM 572 N N . PRO A 1 78 ? -0.980 -1.577 -6.121 1.00 98.00 78 PRO A N 1
ATOM 573 C CA . PRO A 1 78 ? -0.041 -0.474 -6.289 1.00 98.00 78 PRO A CA 1
ATOM 574 C C . PRO A 1 78 ? 1.219 -0.842 -7.069 1.00 98.00 78 PRO A C 1
ATOM 576 O O . PRO A 1 78 ? 1.536 -0.170 -8.043 1.00 98.00 78 PRO A O 1
ATOM 579 N N . VAL A 1 79 ? 1.908 -1.929 -6.717 1.00 98.19 79 VAL A N 1
ATOM 580 C CA . VAL A 1 79 ? 3.180 -2.295 -7.364 1.00 98.19 79 VAL A CA 1
ATOM 581 C C . VAL A 1 79 ? 2.999 -2.601 -8.848 1.00 98.19 79 VAL A C 1
ATOM 583 O O . VAL A 1 79 ? 3.723 -2.061 -9.683 1.00 98.19 79 VAL A O 1
ATOM 586 N N . ILE A 1 80 ? 2.039 -3.462 -9.187 1.00 98.25 80 ILE A N 1
ATOM 587 C CA . ILE A 1 80 ? 1.822 -3.905 -10.567 1.00 98.25 80 ILE A CA 1
ATOM 588 C C . ILE A 1 80 ? 1.136 -2.796 -11.366 1.00 98.25 80 ILE A C 1
ATOM 590 O O . ILE A 1 80 ? 1.661 -2.343 -12.381 1.00 98.25 80 ILE A O 1
ATOM 594 N N . GLY A 1 81 ? -0.015 -2.325 -10.886 1.00 98.00 81 GLY A N 1
ATOM 595 C CA . GLY A 1 81 ? -0.810 -1.295 -11.548 1.00 98.00 81 GLY A CA 1
ATOM 596 C C . GLY A 1 81 ? -0.058 0.023 -11.661 1.00 98.00 81 GLY A C 1
ATOM 597 O O . GLY A 1 81 ? -0.023 0.613 -12.736 1.00 98.00 81 GLY A O 1
ATOM 598 N N . GLY A 1 82 ? 0.615 0.454 -10.594 1.00 97.94 82 GLY A N 1
ATOM 599 C CA . GLY A 1 82 ? 1.345 1.716 -10.578 1.00 97.94 82 GLY A CA 1
ATOM 600 C C . GLY A 1 82 ? 2.491 1.735 -11.580 1.00 97.94 82 GLY A C 1
ATOM 601 O O . GLY A 1 82 ? 2.620 2.696 -12.339 1.00 97.94 82 GLY A O 1
ATOM 602 N N . ASN A 1 83 ? 3.269 0.653 -11.665 1.00 97.69 83 ASN A N 1
ATOM 603 C CA . ASN A 1 83 ? 4.343 0.553 -12.653 1.00 97.69 83 ASN A CA 1
ATOM 604 C C . ASN A 1 83 ? 3.806 0.456 -14.091 1.00 97.69 83 ASN A C 1
ATOM 606 O O . ASN A 1 83 ? 4.309 1.157 -14.967 1.00 97.69 83 ASN A O 1
ATOM 610 N N . VAL A 1 84 ? 2.762 -0.342 -14.340 1.00 98.19 84 VAL A N 1
ATOM 611 C CA . VAL A 1 84 ? 2.170 -0.506 -15.683 1.00 98.19 84 VAL A CA 1
ATOM 612 C C . VAL A 1 84 ? 1.524 0.785 -16.187 1.00 98.19 84 VAL A C 1
ATOM 614 O O . VAL A 1 84 ? 1.788 1.199 -17.315 1.00 98.19 84 VAL A O 1
ATOM 617 N N . VAL A 1 85 ? 0.711 1.447 -15.358 1.00 98.44 85 VAL A N 1
ATOM 618 C CA . VAL A 1 85 ? 0.075 2.733 -15.693 1.00 98.44 85 VAL A CA 1
ATOM 619 C C . VAL A 1 85 ? 1.139 3.783 -15.982 1.00 98.44 85 VAL A C 1
ATOM 621 O O . VAL A 1 85 ? 1.056 4.486 -16.987 1.00 98.44 85 VAL A O 1
ATOM 624 N N . SER A 1 86 ? 2.171 3.857 -15.143 1.00 98.25 86 SER A N 1
ATOM 625 C CA . SER A 1 86 ? 3.256 4.816 -15.333 1.00 98.25 86 SER A CA 1
ATOM 626 C C . SER A 1 86 ? 4.063 4.548 -16.604 1.00 98.25 86 SER A C 1
ATOM 628 O O . SER A 1 86 ? 4.364 5.486 -17.340 1.00 98.25 86 SER A O 1
ATOM 630 N N . ALA A 1 87 ? 4.369 3.282 -16.905 1.00 97.19 87 ALA A N 1
ATOM 631 C CA . ALA A 1 87 ? 5.041 2.902 -18.146 1.00 97.19 87 ALA A CA 1
ATOM 632 C C . ALA A 1 87 ? 4.199 3.256 -19.375 1.00 97.19 87 ALA A C 1
ATOM 634 O O . ALA A 1 87 ? 4.729 3.810 -20.334 1.00 97.19 87 ALA A O 1
ATOM 635 N N . LEU A 1 88 ? 2.888 2.996 -19.337 1.00 98.19 88 LEU A N 1
ATOM 636 C CA . LEU A 1 88 ? 1.976 3.343 -20.425 1.00 98.19 88 LEU A CA 1
ATOM 637 C C . LEU A 1 88 ? 1.975 4.851 -20.693 1.00 98.19 88 LEU A C 1
ATOM 639 O O . LEU A 1 88 ? 2.164 5.270 -21.834 1.00 98.19 88 LEU A O 1
ATOM 643 N N . VAL A 1 89 ? 1.797 5.661 -19.648 1.00 98.38 89 VAL A N 1
ATOM 644 C CA . VAL A 1 89 ? 1.812 7.125 -19.769 1.00 98.38 89 VAL A CA 1
ATOM 645 C C . VAL A 1 89 ? 3.171 7.606 -20.286 1.00 98.38 89 VAL A C 1
ATOM 647 O O . VAL A 1 89 ? 3.218 8.427 -21.198 1.00 98.38 89 VAL A O 1
ATOM 650 N N . GLY A 1 90 ? 4.270 7.057 -19.763 1.00 97.62 90 GLY A N 1
ATOM 651 C CA . GLY A 1 90 ? 5.623 7.394 -20.199 1.00 97.62 90 GLY A CA 1
ATOM 652 C C . GLY A 1 90 ? 5.890 7.075 -21.672 1.00 97.62 90 GLY A C 1
ATOM 653 O O . GLY A 1 90 ? 6.384 7.937 -22.395 1.00 97.62 90 GLY A O 1
ATOM 654 N N . VAL A 1 91 ? 5.498 5.888 -22.148 1.00 96.69 91 VAL A N 1
ATOM 655 C CA . VAL A 1 91 ? 5.631 5.495 -23.565 1.00 96.69 91 VAL A CA 1
ATOM 656 C C . VAL A 1 91 ? 4.777 6.392 -24.464 1.00 96.69 91 VAL A C 1
ATOM 658 O O . VAL A 1 91 ? 5.250 6.844 -25.506 1.00 96.69 91 VAL A O 1
ATOM 661 N N . VAL A 1 92 ? 3.541 6.709 -24.059 1.00 97.69 92 VAL A N 1
ATOM 662 C CA . VAL A 1 92 ? 2.679 7.647 -24.798 1.00 97.69 92 VAL A CA 1
ATOM 663 C C . VAL A 1 92 ? 3.352 9.019 -24.898 1.00 97.69 92 VAL A C 1
ATOM 665 O O . VAL A 1 92 ? 3.505 9.547 -25.997 1.00 97.69 92 VAL A O 1
ATOM 668 N N . CYS A 1 93 ? 3.829 9.584 -23.791 1.00 97.75 93 CYS A N 1
ATOM 669 C CA . CYS A 1 93 ? 4.536 10.863 -23.818 1.00 97.75 93 CYS A CA 1
ATOM 670 C C . CYS A 1 93 ? 5.803 10.811 -24.685 1.00 97.75 93 CYS A C 1
ATOM 672 O O . CYS A 1 93 ? 6.020 11.727 -25.474 1.00 97.75 93 CYS A O 1
ATOM 674 N N . SER A 1 94 ? 6.593 9.735 -24.598 1.00 95.50 94 SER A N 1
ATOM 675 C CA . SER A 1 94 ? 7.804 9.558 -25.410 1.00 95.50 94 SER A CA 1
ATOM 676 C C . SER A 1 94 ? 7.515 9.522 -26.914 1.00 95.50 94 SER A C 1
ATOM 678 O O . SER A 1 94 ? 8.340 9.984 -27.698 1.00 95.50 94 SER A O 1
ATOM 680 N N . ASN A 1 95 ? 6.365 8.982 -27.328 1.00 95.00 95 ASN A N 1
ATOM 681 C CA . ASN A 1 95 ? 6.014 8.853 -28.745 1.00 95.00 95 ASN A CA 1
ATOM 682 C C . ASN A 1 95 ? 5.421 10.136 -29.342 1.00 95.00 95 ASN A C 1
ATOM 684 O O . ASN A 1 95 ? 5.611 10.398 -30.527 1.00 95.00 95 ASN A O 1
ATOM 688 N N . TYR A 1 96 ? 4.684 10.919 -28.549 1.00 96.31 96 TYR A N 1
ATOM 689 C CA . TYR A 1 96 ? 3.909 12.057 -29.062 1.00 96.31 96 TYR A CA 1
ATOM 690 C C . TYR A 1 96 ? 4.503 13.432 -28.726 1.00 96.31 96 TYR A C 1
ATOM 692 O O . TYR A 1 96 ? 4.084 14.433 -29.310 1.00 96.31 96 TYR A O 1
ATOM 700 N N . ILE A 1 97 ? 5.467 13.518 -27.804 1.00 96.44 97 ILE A N 1
ATOM 701 C CA . ILE A 1 97 ? 6.047 14.791 -27.361 1.00 96.44 97 ILE A CA 1
ATOM 702 C C . ILE A 1 97 ? 7.534 14.836 -27.724 1.00 96.44 97 ILE A C 1
ATOM 704 O O . ILE A 1 97 ? 8.362 14.167 -27.118 1.00 96.44 97 ILE A O 1
ATOM 708 N N . HIS A 1 98 ? 7.882 15.691 -28.687 1.00 93.56 98 HIS A N 1
ATOM 709 C CA . HIS A 1 98 ? 9.251 15.803 -29.205 1.00 93.56 98 HIS A CA 1
ATOM 710 C C . HIS A 1 98 ? 10.250 16.408 -28.209 1.00 93.56 98 HIS A C 1
ATOM 712 O O . HIS A 1 98 ? 11.430 16.073 -28.244 1.00 93.56 98 HIS A O 1
ATOM 718 N N . SER A 1 99 ? 9.804 17.323 -27.340 1.00 96.06 99 SER A N 1
ATOM 719 C CA . SER A 1 99 ? 10.669 17.945 -26.330 1.00 96.06 99 SER A CA 1
ATOM 720 C C . SER A 1 99 ? 10.887 16.976 -25.163 1.00 96.06 99 SER A C 1
ATOM 722 O O . SER A 1 99 ? 9.920 16.695 -24.451 1.00 96.06 99 SER A O 1
ATOM 724 N N . PRO A 1 100 ? 12.122 16.498 -24.899 1.00 92.19 100 PRO A N 1
ATOM 725 C CA . PRO A 1 100 ? 12.368 15.499 -23.856 1.00 92.19 100 PRO A CA 1
ATOM 726 C C . PRO A 1 100 ? 11.988 15.982 -22.455 1.00 92.19 100 PRO A C 1
ATOM 728 O O . PRO A 1 100 ? 11.430 15.223 -21.669 1.00 92.19 100 PRO A O 1
ATOM 731 N N . LEU A 1 101 ? 12.245 17.262 -22.155 1.00 95.56 101 LEU A N 1
ATOM 732 C CA . LEU A 1 101 ? 11.890 17.859 -20.868 1.00 95.56 101 LEU A CA 1
ATOM 733 C C . LEU A 1 101 ? 10.370 17.897 -20.685 1.00 95.56 101 LEU A C 1
ATOM 735 O O . LEU A 1 101 ? 9.864 17.480 -19.647 1.00 95.56 101 LEU A O 1
ATOM 739 N N . LEU A 1 102 ? 9.638 18.340 -21.712 1.00 97.56 102 LEU A N 1
ATOM 740 C CA . LEU A 1 102 ? 8.178 18.394 -21.662 1.00 97.56 102 LEU A CA 1
ATOM 741 C C . LEU A 1 102 ? 7.569 16.988 -21.588 1.00 97.56 102 LEU A C 1
ATOM 743 O O . LEU A 1 102 ? 6.658 16.762 -20.795 1.00 97.56 102 LEU A O 1
ATOM 747 N N . ALA A 1 103 ? 8.098 16.042 -22.368 1.00 97.56 103 ALA A N 1
ATOM 748 C CA . ALA A 1 103 ? 7.674 14.648 -22.357 1.00 97.56 103 ALA A CA 1
ATOM 749 C C . ALA A 1 103 ? 7.851 14.030 -20.966 1.00 97.56 103 ALA A C 1
ATOM 751 O O . ALA A 1 103 ? 6.924 13.411 -20.455 1.00 97.56 103 ALA A O 1
ATOM 752 N N . ALA A 1 104 ? 9.001 14.255 -20.325 1.00 96.88 104 ALA A N 1
ATOM 753 C CA . ALA A 1 104 ? 9.295 13.756 -18.987 1.00 96.88 104 ALA A CA 1
ATOM 754 C C . ALA A 1 104 ? 8.367 14.370 -17.927 1.00 96.88 104 ALA A C 1
ATOM 756 O O . ALA A 1 104 ? 7.784 13.643 -17.120 1.00 96.88 104 ALA A O 1
ATOM 757 N N . SER A 1 105 ? 8.176 15.694 -17.945 1.00 97.94 105 SER A N 1
ATOM 758 C CA . SER A 1 105 ? 7.277 16.374 -17.004 1.00 97.94 105 SER A CA 1
ATOM 759 C C . SER A 1 105 ? 5.822 15.921 -17.164 1.00 97.94 105 SER A C 1
ATOM 761 O O . SER A 1 105 ? 5.153 15.651 -16.164 1.00 97.94 105 SER A O 1
ATOM 763 N N . MET A 1 106 ? 5.339 15.781 -18.404 1.00 98.38 106 MET A N 1
ATOM 764 C CA . MET A 1 106 ? 3.990 15.276 -18.679 1.00 98.38 106 MET A CA 1
ATOM 765 C C . MET A 1 106 ? 3.841 13.798 -18.319 1.00 98.38 106 MET A C 1
ATOM 767 O O . MET A 1 106 ? 2.806 13.418 -17.776 1.00 98.38 106 MET A O 1
ATOM 771 N N . ALA A 1 107 ? 4.871 12.982 -18.555 1.00 98.25 107 ALA A N 1
ATOM 772 C CA . ALA A 1 107 ? 4.866 11.569 -18.204 1.00 98.25 107 ALA A CA 1
ATOM 773 C C . ALA A 1 107 ? 4.714 11.369 -16.694 1.00 98.25 107 ALA A C 1
ATOM 775 O O . ALA A 1 107 ? 3.836 10.630 -16.254 1.00 98.25 107 ALA A O 1
ATOM 776 N N . VAL A 1 108 ? 5.526 12.064 -15.891 1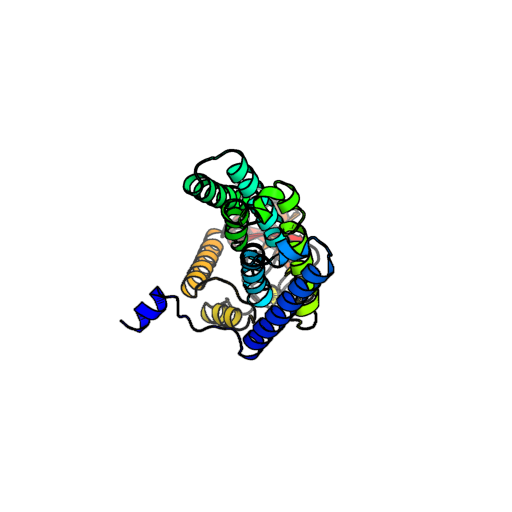.00 98.19 108 VAL A N 1
ATOM 777 C CA . VAL A 1 108 ? 5.475 11.958 -14.425 1.00 98.19 108 VAL A CA 1
ATOM 778 C C . VAL A 1 108 ? 4.166 12.533 -13.876 1.00 98.19 108 VAL A C 1
ATOM 780 O O . VAL A 1 108 ? 3.503 11.875 -13.075 1.00 98.19 108 VAL A O 1
ATOM 783 N N . GLY A 1 109 ? 3.747 13.721 -14.328 1.00 98.38 109 GLY A N 1
ATOM 784 C CA . GLY A 1 109 ? 2.481 14.326 -13.896 1.00 98.38 109 GLY A CA 1
ATOM 785 C C . GLY A 1 109 ? 1.263 13.470 -14.258 1.00 98.38 109 GLY A C 1
ATOM 786 O O . GLY A 1 109 ? 0.388 13.240 -13.421 1.00 98.38 109 GLY A O 1
ATOM 787 N N . GLY A 1 110 ? 1.240 12.927 -15.477 1.00 98.56 110 GLY A N 1
ATOM 788 C CA . GLY A 1 110 ? 0.207 12.003 -15.933 1.00 98.56 110 GLY A CA 1
ATOM 789 C C . GLY A 1 110 ? 0.219 10.689 -15.153 1.00 98.56 110 GLY A C 1
ATOM 790 O O . GLY A 1 110 ? -0.838 10.221 -14.736 1.00 98.56 110 GLY A O 1
ATOM 791 N N . ALA A 1 111 ? 1.395 10.123 -14.878 1.00 98.56 111 ALA A N 1
ATOM 792 C CA . ALA A 1 111 ? 1.524 8.920 -14.063 1.00 98.56 111 ALA A CA 1
ATOM 793 C C . ALA A 1 111 ? 0.951 9.133 -12.654 1.00 98.56 111 ALA A C 1
ATOM 795 O O . ALA A 1 111 ? 0.159 8.315 -12.194 1.00 98.56 111 ALA A O 1
ATOM 796 N N . ILE A 1 112 ? 1.264 10.257 -11.998 1.00 98.38 112 ILE A N 1
ATOM 797 C CA . ILE A 1 112 ? 0.685 10.617 -10.692 1.00 98.38 112 ILE A CA 1
ATOM 798 C C . ILE A 1 112 ? -0.844 10.708 -10.782 1.00 98.38 112 ILE A C 1
ATOM 800 O O . ILE A 1 112 ? -1.543 10.139 -9.940 1.00 98.38 112 ILE A O 1
ATOM 804 N N . PHE A 1 113 ? -1.371 11.396 -11.798 1.00 98.44 113 PHE A N 1
ATOM 805 C CA . PHE A 1 113 ? -2.813 11.544 -11.997 1.00 98.44 113 PHE A CA 1
ATOM 806 C C . PHE A 1 113 ? -3.512 10.189 -12.177 1.00 98.44 113 PHE A C 1
ATOM 808 O O . PHE A 1 113 ? -4.448 9.866 -11.442 1.00 98.44 113 PHE A O 1
ATOM 815 N N . PHE A 1 114 ? -3.037 9.362 -13.109 1.00 98.56 114 PHE A N 1
ATOM 816 C CA . PHE A 1 114 ? -3.673 8.082 -13.414 1.00 98.56 114 PHE A CA 1
ATOM 817 C C . PHE A 1 114 ? -3.481 7.051 -12.301 1.00 98.56 114 PHE A C 1
ATOM 819 O O . PHE A 1 114 ? -4.415 6.310 -12.004 1.00 98.56 114 PHE A O 1
ATOM 826 N N . MET A 1 115 ? -2.333 7.029 -11.619 1.00 98.44 115 MET A N 1
ATOM 827 C CA . MET A 1 115 ? -2.163 6.172 -10.445 1.00 98.44 115 MET A CA 1
ATOM 828 C C . MET A 1 115 ? -3.147 6.529 -9.323 1.00 98.44 115 MET A C 1
ATOM 830 O O . MET A 1 115 ? -3.673 5.625 -8.671 1.00 98.44 115 MET A O 1
ATOM 834 N N . ASN A 1 116 ? -3.427 7.823 -9.110 1.00 97.44 116 ASN A N 1
ATOM 835 C CA . ASN A 1 116 ? -4.438 8.265 -8.143 1.00 97.44 116 ASN A CA 1
ATOM 836 C C . ASN A 1 116 ? -5.830 7.807 -8.584 1.00 97.44 116 ASN A C 1
ATOM 838 O O . ASN A 1 116 ? -6.577 7.235 -7.789 1.00 97.44 116 ASN A O 1
ATOM 842 N N . TYR A 1 117 ? -6.153 7.996 -9.864 1.00 97.44 117 TYR A N 1
ATOM 843 C CA . TYR A 1 117 ? -7.441 7.608 -10.432 1.00 97.44 117 TYR A CA 1
ATOM 844 C C . TYR A 1 117 ? -7.710 6.097 -10.308 1.00 97.44 117 TYR A C 1
ATOM 846 O O . TYR A 1 117 ? -8.785 5.687 -9.868 1.00 97.44 117 TYR A O 1
ATOM 854 N N . PHE A 1 118 ? -6.714 5.258 -10.609 1.00 97.56 118 PHE A N 1
ATOM 855 C CA . PHE A 1 118 ? -6.809 3.795 -10.516 1.00 97.56 118 PHE A CA 1
ATOM 856 C C . PHE A 1 118 ? -6.495 3.229 -9.121 1.00 97.56 118 PHE A C 1
ATOM 858 O O . PHE A 1 118 ? -6.490 2.008 -8.935 1.00 97.56 118 PHE A O 1
ATOM 865 N N . LYS A 1 119 ? -6.251 4.096 -8.127 1.00 95.75 119 LYS A N 1
ATOM 866 C CA . LYS A 1 119 ? -5.920 3.717 -6.741 1.00 95.75 119 LYS A CA 1
ATOM 867 C C . LYS A 1 119 ? -4.725 2.759 -6.653 1.00 95.75 119 LYS A C 1
ATOM 869 O O . LYS A 1 119 ? -4.707 1.836 -5.840 1.00 95.75 119 LYS A O 1
ATOM 874 N N . CYS A 1 120 ? -3.729 2.974 -7.505 1.00 97.62 120 CYS A N 1
ATOM 875 C CA . CYS A 1 120 ? -2.513 2.170 -7.590 1.00 97.62 120 CYS A CA 1
ATOM 876 C C . CYS A 1 120 ? -1.260 3.037 -7.401 1.00 97.62 120 CYS A C 1
ATOM 878 O O . CYS A 1 120 ? -0.267 2.856 -8.100 1.00 97.62 120 CYS A O 1
ATOM 880 N N . ILE A 1 121 ? -1.311 4.014 -6.487 1.00 97.50 121 ILE A N 1
ATOM 881 C CA . ILE A 1 121 ? -0.159 4.875 -6.192 1.00 97.50 121 ILE A CA 1
ATOM 882 C C . ILE A 1 121 ? 1.004 4.025 -5.707 1.00 97.50 121 ILE A C 1
ATOM 884 O O . ILE A 1 121 ? 0.958 3.421 -4.640 1.00 97.50 121 ILE A O 1
ATOM 888 N N . HIS A 1 122 ? 2.060 4.021 -6.507 1.00 97.56 122 HIS A N 1
ATOM 889 C CA . HIS A 1 122 ? 3.315 3.375 -6.197 1.00 97.56 122 HIS A CA 1
ATOM 890 C C . HIS A 1 122 ? 4.429 4.328 -6.620 1.00 97.56 122 HIS A C 1
ATOM 892 O O . HIS A 1 122 ? 4.675 4.464 -7.818 1.00 97.56 122 HIS A O 1
ATOM 898 N N . PRO A 1 123 ? 5.072 5.034 -5.671 1.00 96.12 123 PRO A N 1
ATOM 899 C CA . PRO A 1 123 ? 6.033 6.091 -5.982 1.00 96.12 123 PRO A CA 1
ATOM 900 C C . PRO A 1 123 ? 7.133 5.699 -6.987 1.00 96.12 123 PRO A C 1
ATOM 902 O O . PRO A 1 123 ? 7.429 6.518 -7.860 1.00 96.12 123 PRO A O 1
ATOM 905 N N . PRO A 1 124 ? 7.677 4.459 -6.977 1.00 97.00 124 PRO A N 1
ATOM 906 C CA . PRO A 1 124 ? 8.601 4.006 -8.020 1.00 97.00 124 PRO A CA 1
ATOM 907 C C . PRO A 1 124 ? 8.055 4.098 -9.452 1.00 97.00 124 PRO A C 1
ATOM 909 O O . PRO A 1 124 ? 8.830 4.291 -10.385 1.00 97.00 124 PRO A O 1
ATOM 912 N N . GLY A 1 125 ? 6.732 4.060 -9.636 1.00 96.81 125 GLY A N 1
ATOM 913 C CA . GLY A 1 125 ? 6.070 4.296 -10.917 1.00 96.81 125 GLY A CA 1
ATOM 914 C C . GLY A 1 125 ? 6.442 5.642 -11.549 1.00 96.81 125 GLY A C 1
ATOM 915 O O . GLY A 1 125 ? 6.649 5.706 -12.756 1.00 96.81 125 GLY A O 1
ATOM 916 N N . GLY A 1 126 ? 6.654 6.700 -10.758 1.00 96.50 126 GLY A N 1
ATOM 917 C CA . GLY A 1 126 ? 7.142 7.980 -11.286 1.00 96.50 126 GLY A CA 1
ATOM 918 C C . GLY A 1 126 ? 8.501 7.845 -11.985 1.00 96.50 126 GLY A C 1
ATOM 919 O O . GLY A 1 126 ? 8.688 8.375 -13.080 1.00 96.50 126 GLY A O 1
ATOM 920 N N . ALA A 1 127 ? 9.419 7.062 -11.405 1.00 95.50 127 ALA A N 1
ATOM 921 C CA . ALA A 1 127 ? 10.688 6.726 -12.047 1.00 95.50 127 ALA A CA 1
ATOM 922 C C . ALA A 1 127 ? 10.480 5.835 -13.282 1.00 95.50 127 ALA A C 1
ATOM 924 O O . ALA A 1 127 ? 11.132 6.059 -14.293 1.00 95.50 127 ALA A O 1
ATOM 925 N N . THR A 1 128 ? 9.531 4.894 -13.256 1.00 96.12 128 THR A N 1
ATOM 926 C CA . THR A 1 128 ? 9.168 4.075 -14.428 1.00 96.12 128 THR A CA 1
ATOM 927 C C . THR A 1 128 ? 8.681 4.926 -15.608 1.00 96.12 128 THR A C 1
ATOM 929 O O . THR A 1 128 ? 9.122 4.710 -16.738 1.00 96.12 128 THR A O 1
ATOM 932 N N . ALA A 1 129 ? 7.822 5.923 -15.363 1.00 96.88 129 ALA A N 1
ATOM 933 C CA . ALA A 1 129 ? 7.383 6.871 -16.392 1.00 96.88 129 ALA A CA 1
ATOM 934 C C . ALA A 1 129 ? 8.557 7.685 -16.952 1.00 96.88 129 ALA A C 1
ATOM 936 O O . ALA A 1 129 ? 8.651 7.890 -18.162 1.00 96.88 129 ALA A O 1
ATOM 937 N N . LEU A 1 130 ? 9.473 8.115 -16.079 1.00 95.12 130 LEU A N 1
ATOM 938 C CA . LEU A 1 130 ? 10.662 8.862 -16.476 1.00 95.12 130 LEU A CA 1
ATOM 939 C C . LEU A 1 130 ? 11.626 8.005 -17.309 1.00 95.12 130 LEU A C 1
ATOM 941 O O . LEU A 1 130 ? 12.124 8.474 -18.330 1.00 95.12 130 LEU A O 1
ATOM 945 N N . THR A 1 131 ? 11.841 6.745 -16.922 1.00 93.12 131 THR A N 1
ATOM 946 C CA . THR A 1 131 ? 12.658 5.779 -17.668 1.00 93.12 131 THR A CA 1
ATOM 947 C C . THR A 1 131 ? 12.104 5.552 -19.071 1.00 93.12 131 THR A C 1
ATOM 949 O O . THR A 1 131 ? 12.884 5.506 -20.014 1.00 93.12 131 THR A O 1
ATOM 952 N N . ALA A 1 132 ? 10.782 5.496 -19.254 1.00 93.25 132 ALA A N 1
ATOM 953 C CA . ALA A 1 132 ? 10.195 5.359 -20.590 1.00 93.25 132 ALA A CA 1
ATOM 954 C C . ALA A 1 132 ? 10.567 6.519 -21.538 1.00 93.25 132 ALA A C 1
ATOM 956 O O . ALA A 1 132 ? 10.670 6.316 -22.744 1.00 93.25 132 ALA A O 1
ATOM 957 N N . VAL A 1 133 ? 10.783 7.726 -21.001 1.00 93.75 133 VAL A N 1
ATOM 958 C CA . VAL A 1 133 ? 11.122 8.926 -21.787 1.00 93.75 133 VAL A CA 1
ATOM 959 C C . VAL A 1 133 ? 12.640 9.117 -21.921 1.00 93.75 133 VAL A C 1
ATOM 961 O O . VAL A 1 133 ? 13.133 9.488 -22.990 1.00 93.75 133 VAL A O 1
ATOM 964 N N . LEU A 1 134 ? 13.388 8.887 -20.836 1.00 91.00 134 LEU A N 1
ATOM 965 C CA . LEU A 1 134 ? 14.815 9.218 -20.715 1.00 91.00 134 LEU A CA 1
ATOM 966 C C . LEU A 1 134 ? 15.754 8.003 -20.747 1.00 91.00 134 LEU A C 1
ATOM 968 O O . LEU A 1 134 ? 16.967 8.186 -20.734 1.00 91.00 134 LEU A O 1
ATOM 972 N N . GLY A 1 135 ? 15.231 6.778 -20.816 1.00 84.19 135 GLY A N 1
ATOM 973 C CA . GLY A 1 135 ? 15.989 5.523 -20.715 1.00 84.19 135 GLY A CA 1
ATOM 974 C C . GLY A 1 135 ? 16.869 5.164 -21.918 1.00 84.19 135 GLY A C 1
ATOM 975 O O . GLY A 1 135 ? 17.239 4.005 -22.067 1.00 84.19 135 GLY A O 1
ATOM 976 N N . GLY A 1 136 ? 17.201 6.129 -22.778 1.00 82.25 136 GLY A N 1
ATOM 977 C CA . GLY A 1 136 ? 18.048 5.923 -23.955 1.00 82.25 136 GLY A CA 1
ATOM 978 C C . GLY A 1 136 ? 17.377 5.148 -25.094 1.00 82.25 136 GLY A C 1
ATOM 979 O O . GLY A 1 136 ? 16.178 4.857 -25.069 1.00 82.25 136 GLY A O 1
ATOM 980 N N . ASP A 1 137 ? 18.165 4.835 -26.124 1.00 79.69 137 ASP A N 1
ATOM 981 C CA . ASP A 1 137 ? 17.659 4.220 -27.356 1.00 79.69 137 ASP A CA 1
ATOM 982 C C . ASP A 1 137 ? 17.142 2.798 -27.123 1.00 79.69 137 ASP A C 1
ATOM 984 O O . ASP A 1 137 ? 16.123 2.425 -27.698 1.00 79.69 137 ASP A O 1
ATOM 988 N N . GLY A 1 138 ? 17.767 2.032 -26.221 1.00 76.00 138 GLY A N 1
ATOM 989 C CA . GLY A 1 138 ? 17.320 0.683 -25.860 1.00 76.00 138 GLY A CA 1
ATOM 990 C C . GLY A 1 138 ? 15.871 0.659 -25.368 1.00 76.00 138 GLY A C 1
ATOM 991 O O . GLY A 1 138 ? 15.052 -0.103 -25.878 1.00 76.00 138 GLY A O 1
ATOM 992 N N . VAL A 1 139 ? 15.515 1.556 -24.442 1.00 80.88 139 VAL A N 1
ATOM 993 C CA . VAL A 1 139 ? 14.141 1.670 -23.924 1.00 80.88 139 VAL A CA 1
ATOM 994 C C . VAL A 1 139 ? 13.177 2.217 -24.982 1.00 80.88 139 VAL A C 1
ATOM 996 O O . VAL A 1 139 ? 12.060 1.715 -25.113 1.00 80.88 139 VAL A O 1
ATOM 999 N N . LYS A 1 140 ? 13.599 3.203 -25.782 1.00 82.44 140 LYS A N 1
ATOM 1000 C CA . LYS A 1 140 ? 12.750 3.781 -26.839 1.00 82.44 140 LYS A CA 1
ATOM 1001 C C . LYS A 1 140 ? 12.439 2.788 -27.957 1.00 82.44 140 LYS A C 1
ATOM 1003 O O . LYS A 1 140 ? 11.303 2.749 -28.423 1.00 82.44 140 LYS A O 1
ATOM 1008 N N . HIS A 1 141 ? 13.403 1.954 -28.348 1.00 83.94 141 HIS A N 1
ATOM 1009 C CA . HIS A 1 141 ? 13.210 0.914 -29.361 1.00 83.94 141 HIS A CA 1
ATOM 1010 C C . HIS A 1 141 ? 12.178 -0.138 -28.948 1.00 83.94 141 HIS A C 1
ATOM 1012 O O . HIS A 1 141 ? 11.501 -0.698 -29.809 1.00 83.94 141 HIS A O 1
ATOM 1018 N N . LEU A 1 142 ? 12.022 -0.385 -27.646 1.00 83.25 142 LEU A N 1
ATOM 1019 C CA . LEU A 1 142 ? 10.989 -1.282 -27.136 1.00 83.25 142 LEU A CA 1
ATOM 1020 C C . LEU A 1 142 ? 9.582 -0.703 -27.329 1.00 83.25 142 LEU A C 1
ATOM 1022 O O . LEU A 1 142 ? 8.627 -1.456 -27.526 1.00 83.25 142 LEU A O 1
ATOM 1026 N N . GLY A 1 143 ? 9.423 0.621 -27.273 1.00 87.56 143 GLY A N 1
ATOM 1027 C CA . GLY A 1 143 ? 8.114 1.265 -27.352 1.00 87.56 143 GLY A CA 1
ATOM 1028 C C . GLY A 1 143 ? 7.132 0.641 -26.353 1.00 87.56 143 GLY A C 1
ATOM 1029 O O . GLY A 1 143 ? 7.413 0.543 -25.162 1.00 87.56 143 GLY A O 1
ATOM 1030 N N . TYR A 1 144 ? 5.989 0.148 -26.831 1.00 91.12 144 TYR A N 1
ATOM 1031 C CA . TYR A 1 144 ? 4.987 -0.497 -25.972 1.00 91.12 144 TYR A CA 1
ATOM 1032 C C . TYR A 1 144 ? 5.438 -1.832 -25.360 1.00 91.12 144 TYR A C 1
ATOM 1034 O O . TYR A 1 144 ? 4.893 -2.223 -24.325 1.00 91.12 144 TYR A O 1
ATOM 1042 N N . LEU A 1 145 ? 6.446 -2.514 -25.925 1.00 89.75 145 LEU A N 1
ATOM 1043 C CA . LEU A 1 145 ? 7.009 -3.719 -25.303 1.00 89.75 145 LEU A CA 1
ATOM 1044 C C . LEU A 1 145 ? 7.625 -3.413 -23.939 1.00 89.75 145 LEU A C 1
ATOM 1046 O O . LEU A 1 145 ? 7.534 -4.284 -23.083 1.00 89.75 145 LEU A O 1
ATOM 1050 N N . PHE A 1 146 ? 8.110 -2.185 -23.699 1.00 89.25 146 PHE A N 1
ATOM 1051 C CA . PHE A 1 146 ? 8.632 -1.726 -22.403 1.00 89.25 146 PHE A CA 1
ATOM 1052 C C . PHE A 1 146 ? 7.673 -2.025 -21.240 1.00 89.25 146 PHE A C 1
ATOM 1054 O O . PHE A 1 146 ? 8.098 -2.404 -20.146 1.00 89.25 146 PHE A O 1
ATOM 1061 N N . ILE A 1 147 ? 6.365 -1.904 -21.493 1.00 93.00 147 ILE A N 1
ATOM 1062 C CA . ILE A 1 147 ? 5.306 -2.140 -20.506 1.00 93.00 147 ILE A CA 1
ATOM 1063 C C . ILE A 1 147 ? 5.289 -3.611 -20.071 1.00 93.00 147 ILE A C 1
ATOM 1065 O O . ILE A 1 147 ? 5.180 -3.898 -18.881 1.00 93.00 147 ILE A O 1
ATOM 1069 N N . LEU A 1 148 ? 5.399 -4.544 -21.021 1.00 88.88 148 LEU A N 1
ATOM 1070 C CA . LEU A 1 148 ? 5.404 -5.983 -20.741 1.00 88.88 148 LEU A CA 1
ATOM 1071 C C . LEU A 1 148 ? 6.772 -6.431 -20.212 1.00 88.88 148 LEU A C 1
ATOM 1073 O O . LEU A 1 148 ? 6.866 -7.067 -19.161 1.00 88.88 148 LEU A O 1
ATOM 1077 N N . PHE A 1 149 ? 7.825 -6.038 -20.924 1.00 84.94 149 PHE A N 1
ATOM 1078 C CA . PHE A 1 149 ? 9.221 -6.319 -20.630 1.00 84.94 149 PHE A CA 1
ATOM 1079 C C . PHE A 1 149 ? 10.018 -5.021 -20.764 1.00 84.94 149 PHE A C 1
ATOM 1081 O O . PHE A 1 149 ? 10.062 -4.474 -21.857 1.00 84.94 149 PHE A O 1
ATOM 1088 N N . PRO A 1 150 ? 10.673 -4.521 -19.707 1.00 86.31 150 PRO A N 1
ATOM 1089 C CA . PRO A 1 150 ? 10.940 -5.184 -18.431 1.00 86.31 150 PRO A CA 1
ATOM 1090 C C . PRO A 1 150 ? 9.917 -4.891 -17.318 1.00 86.31 150 PRO A C 1
ATOM 1092 O O . PRO A 1 150 ? 9.999 -5.524 -16.264 1.00 86.31 150 PRO A O 1
ATOM 1095 N N . VAL A 1 151 ? 8.984 -3.947 -17.496 1.00 91.88 151 VAL A N 1
ATOM 1096 C CA . VAL A 1 151 ? 8.224 -3.358 -16.375 1.00 91.88 151 VAL A CA 1
ATOM 1097 C C . VAL A 1 151 ? 7.292 -4.353 -15.680 1.00 91.88 151 VAL A C 1
ATOM 1099 O O . VAL A 1 151 ? 7.486 -4.644 -14.497 1.00 91.88 151 VAL A O 1
ATOM 1102 N N . LEU A 1 152 ? 6.287 -4.883 -16.384 1.00 93.19 152 LEU A N 1
ATOM 1103 C CA . LEU A 1 152 ? 5.312 -5.801 -15.790 1.00 93.19 152 LEU A CA 1
ATOM 1104 C C . LEU A 1 152 ? 5.996 -7.073 -15.283 1.00 93.19 152 LEU A C 1
ATOM 1106 O O . LEU A 1 152 ? 5.729 -7.507 -14.164 1.00 93.19 152 LEU A O 1
ATOM 1110 N N . PHE A 1 153 ? 6.911 -7.632 -16.076 1.00 90.19 153 PHE A N 1
ATOM 1111 C CA . PHE A 1 153 ? 7.691 -8.808 -15.697 1.00 90.19 153 PHE A CA 1
ATOM 1112 C C . PHE A 1 153 ? 8.423 -8.612 -14.362 1.00 90.19 153 PHE A C 1
ATOM 1114 O O . PHE A 1 153 ? 8.264 -9.414 -13.440 1.00 90.19 153 PHE A O 1
ATOM 1121 N N . SER A 1 154 ? 9.166 -7.511 -14.223 1.00 90.38 154 SER A N 1
ATOM 1122 C CA . SER A 1 154 ? 9.926 -7.226 -13.002 1.00 90.38 154 SER A CA 1
ATOM 1123 C C . SER A 1 154 ? 9.010 -6.944 -11.811 1.00 90.38 154 SER A C 1
ATOM 1125 O O . SER A 1 154 ? 9.297 -7.400 -10.706 1.00 90.38 154 SER A O 1
ATOM 1127 N N . ALA A 1 155 ? 7.886 -6.249 -12.020 1.00 94.62 155 ALA A N 1
ATOM 1128 C CA . ALA A 1 155 ? 6.905 -5.983 -10.968 1.00 94.62 155 ALA A CA 1
ATOM 1129 C C . ALA A 1 155 ? 6.262 -7.277 -10.439 1.00 94.62 155 ALA A C 1
ATOM 1131 O O . ALA A 1 155 ? 6.169 -7.462 -9.225 1.00 94.62 155 ALA A O 1
ATOM 1132 N N . VAL A 1 156 ? 5.868 -8.201 -11.326 1.00 95.25 156 VAL A N 1
ATOM 1133 C CA . VAL A 1 156 ? 5.299 -9.499 -10.925 1.00 95.25 156 VAL A CA 1
ATOM 1134 C C . VAL A 1 156 ? 6.329 -10.337 -10.175 1.00 95.25 156 VAL A C 1
ATOM 1136 O O . VAL A 1 156 ? 6.022 -10.851 -9.100 1.00 95.25 156 VAL A O 1
ATOM 1139 N N . ILE A 1 157 ? 7.558 -10.444 -10.690 1.00 93.38 157 ILE A N 1
ATOM 1140 C CA . ILE A 1 157 ? 8.621 -11.190 -10.004 1.00 93.38 157 ILE A CA 1
ATOM 1141 C C . ILE A 1 157 ? 8.911 -10.578 -8.637 1.00 93.38 157 ILE A C 1
ATOM 1143 O O . ILE A 1 157 ? 9.023 -11.313 -7.660 1.00 93.38 157 ILE A O 1
ATOM 1147 N N . MET A 1 158 ? 8.975 -9.251 -8.533 1.00 94.88 158 MET A N 1
ATOM 1148 C CA . MET A 1 158 ? 9.227 -8.586 -7.258 1.00 94.88 158 MET A CA 1
ATOM 1149 C C . MET A 1 158 ? 8.116 -8.859 -6.237 1.00 94.88 158 MET A C 1
ATOM 1151 O O . MET A 1 158 ? 8.413 -9.138 -5.077 1.00 94.88 158 MET A O 1
ATOM 1155 N N . VAL A 1 159 ? 6.847 -8.848 -6.658 1.00 97.50 159 VAL A N 1
ATOM 1156 C CA . VAL A 1 159 ? 5.713 -9.232 -5.798 1.00 97.50 159 VAL A CA 1
ATOM 1157 C C . VAL A 1 159 ? 5.841 -10.688 -5.344 1.00 97.50 159 VAL A C 1
ATOM 1159 O O . VAL A 1 159 ? 5.681 -10.966 -4.158 1.00 97.50 159 VAL A O 1
ATOM 1162 N N . LEU A 1 160 ? 6.181 -11.616 -6.243 1.00 97.06 160 LEU A N 1
ATOM 1163 C CA . LEU A 1 160 ? 6.385 -13.027 -5.888 1.00 97.06 160 LEU A CA 1
ATOM 1164 C C . LEU A 1 160 ? 7.544 -13.209 -4.901 1.00 97.06 160 LEU A C 1
ATOM 1166 O O . LEU A 1 160 ? 7.404 -13.929 -3.912 1.00 97.06 160 LEU A O 1
ATOM 1170 N N . LEU A 1 161 ? 8.665 -12.525 -5.127 1.00 96.81 161 LEU A N 1
ATOM 1171 C CA . LEU A 1 161 ? 9.808 -12.531 -4.216 1.00 96.81 161 LEU A CA 1
ATOM 1172 C C . LEU A 1 161 ? 9.441 -11.928 -2.860 1.00 96.81 161 LEU A C 1
ATOM 1174 O O . LEU A 1 161 ? 9.840 -12.474 -1.837 1.00 96.81 161 LEU A O 1
ATOM 1178 N N . ALA A 1 162 ? 8.641 -10.862 -2.820 1.00 96.94 162 ALA A N 1
ATOM 1179 C CA . ALA A 1 162 ? 8.151 -10.300 -1.567 1.00 96.94 162 ALA A CA 1
ATOM 1180 C C . ALA A 1 162 ? 7.248 -11.275 -0.805 1.00 96.94 162 ALA A C 1
ATOM 1182 O O . ALA A 1 162 ? 7.358 -11.352 0.416 1.00 96.94 162 ALA A O 1
ATOM 1183 N N . ILE A 1 163 ? 6.408 -12.058 -1.492 1.00 97.06 163 ILE A N 1
ATOM 1184 C CA . ILE A 1 163 ? 5.628 -13.129 -0.853 1.00 97.06 163 ILE A CA 1
ATOM 1185 C C . ILE A 1 163 ? 6.583 -14.182 -0.275 1.00 97.06 163 ILE A C 1
ATOM 1187 O O . ILE A 1 163 ? 6.532 -14.463 0.920 1.00 97.06 163 ILE A O 1
ATOM 1191 N N . ILE A 1 164 ? 7.490 -14.727 -1.093 1.00 97.25 164 ILE A N 1
ATOM 1192 C CA . ILE A 1 164 ? 8.373 -15.843 -0.713 1.00 97.25 164 ILE A CA 1
ATOM 1193 C C . ILE A 1 164 ? 9.346 -15.453 0.405 1.00 97.25 164 ILE A C 1
ATOM 1195 O O . ILE A 1 164 ? 9.483 -16.181 1.386 1.00 97.25 164 ILE A O 1
ATOM 1199 N N . LEU A 1 165 ? 10.029 -14.316 0.273 1.00 96.81 165 LEU A N 1
ATOM 1200 C CA . LEU A 1 165 ? 11.087 -13.904 1.197 1.00 96.81 165 LEU A CA 1
ATOM 1201 C C . LEU A 1 165 ? 10.535 -13.376 2.526 1.00 96.81 165 LEU A C 1
ATOM 1203 O O . LEU A 1 165 ? 11.215 -13.492 3.544 1.00 96.81 165 LEU A O 1
ATOM 1207 N N . ASN A 1 166 ? 9.310 -12.833 2.546 1.00 95.25 166 ASN A N 1
ATOM 1208 C CA . ASN A 1 166 ? 8.659 -12.429 3.795 1.00 95.25 166 ASN A CA 1
ATOM 1209 C C . ASN A 1 166 ? 7.888 -13.576 4.476 1.00 95.25 166 ASN A C 1
ATOM 1211 O O . ASN A 1 166 ? 7.645 -13.498 5.678 1.00 95.25 166 ASN A O 1
ATOM 1215 N N . TYR A 1 167 ? 7.538 -14.650 3.757 1.00 94.75 167 TYR A N 1
ATOM 1216 C CA . TYR A 1 167 ? 6.759 -15.779 4.288 1.00 94.75 167 TYR A CA 1
ATOM 1217 C C . TYR A 1 167 ? 7.302 -16.402 5.595 1.00 94.75 167 TYR A C 1
ATOM 1219 O O . TYR A 1 167 ? 6.498 -16.689 6.485 1.00 94.75 167 TYR A O 1
ATOM 1227 N N . PRO A 1 168 ? 8.628 -16.583 5.791 1.00 94.12 168 PRO A N 1
ATOM 1228 C CA . PRO A 1 168 ? 9.167 -17.149 7.033 1.00 94.12 168 PRO A CA 1
ATOM 1229 C C . PRO A 1 168 ? 8.937 -16.275 8.277 1.00 94.12 168 PRO A C 1
ATOM 1231 O O . PRO A 1 168 ? 9.037 -16.758 9.407 1.00 94.12 168 PRO A O 1
ATOM 1234 N N . PHE A 1 169 ? 8.640 -14.988 8.092 1.00 91.75 169 PHE A N 1
ATOM 1235 C CA . PHE A 1 169 ? 8.527 -14.004 9.160 1.00 91.75 169 PHE A CA 1
ATOM 1236 C C . PHE A 1 169 ? 7.053 -13.651 9.388 1.00 91.75 169 PHE A C 1
ATOM 1238 O O . PHE A 1 169 ? 6.482 -12.811 8.698 1.00 91.75 169 PHE A O 1
ATOM 1245 N N . LYS A 1 170 ? 6.422 -14.276 10.393 1.00 88.31 170 LYS A N 1
ATOM 1246 C CA . LYS A 1 170 ? 4.975 -14.134 10.668 1.00 88.31 170 LYS A CA 1
ATOM 1247 C C . LYS A 1 170 ? 4.489 -12.685 10.836 1.00 88.31 170 LYS A C 1
ATOM 1249 O O . LYS A 1 170 ? 3.324 -12.417 10.577 1.00 88.31 170 LYS A O 1
ATOM 1254 N N . TRP A 1 171 ? 5.358 -11.769 11.264 1.00 86.50 171 TRP A N 1
ATOM 1255 C CA . TRP A 1 171 ? 5.042 -10.346 11.442 1.00 86.50 171 TRP A CA 1
ATOM 1256 C C . TRP A 1 171 ? 5.219 -9.499 10.167 1.00 86.50 171 TRP A C 1
ATOM 1258 O O . TRP A 1 171 ? 4.908 -8.316 10.189 1.00 86.50 171 TRP A O 1
ATOM 1268 N N . ARG A 1 172 ? 5.702 -10.084 9.060 1.00 89.19 172 ARG A N 1
ATOM 1269 C CA . ARG A 1 172 ? 5.921 -9.416 7.759 1.00 89.19 172 ARG A CA 1
ATOM 1270 C C . ARG A 1 172 ? 5.105 -10.031 6.623 1.00 89.19 172 ARG A C 1
ATOM 1272 O O . ARG A 1 172 ? 5.416 -9.785 5.458 1.00 89.19 172 ARG A O 1
ATOM 1279 N N . LEU A 1 173 ? 4.135 -10.892 6.937 1.00 91.06 173 LEU A N 1
ATOM 1280 C CA . LEU A 1 173 ? 3.414 -11.670 5.932 1.00 91.06 173 LEU A CA 1
ATOM 1281 C C . LEU A 1 173 ? 2.859 -10.761 4.831 1.00 91.06 173 LEU A C 1
ATOM 1283 O O . LEU A 1 173 ? 2.043 -9.873 5.068 1.00 91.06 173 LEU A O 1
ATOM 1287 N N . TYR A 1 174 ? 3.317 -11.021 3.611 1.00 93.69 174 TYR A N 1
ATOM 1288 C CA . TYR A 1 174 ? 2.983 -10.245 2.430 1.00 93.69 174 TYR A CA 1
ATOM 1289 C C . TYR A 1 174 ? 2.177 -11.108 1.447 1.00 93.69 174 TYR A C 1
ATOM 1291 O O . TYR A 1 174 ? 2.588 -12.240 1.184 1.00 93.69 174 TYR A O 1
ATOM 1299 N N . PRO A 1 175 ? 1.072 -10.602 0.862 1.00 95.06 175 PRO A N 1
ATOM 1300 C CA . PRO A 1 175 ? 0.451 -9.295 1.109 1.00 95.06 175 PRO A CA 1
ATOM 1301 C C . PRO A 1 175 ? -0.186 -9.190 2.502 1.00 95.06 175 PRO A C 1
ATOM 1303 O O . PRO A 1 175 ? -0.505 -10.204 3.122 1.00 95.06 175 PRO A O 1
ATOM 1306 N N . VAL A 1 176 ? -0.454 -7.958 2.952 1.00 91.31 176 VAL A N 1
ATOM 1307 C CA . VAL A 1 176 ? -0.965 -7.667 4.312 1.00 91.31 176 VAL A CA 1
ATOM 1308 C C . VAL A 1 176 ? -2.273 -8.397 4.643 1.00 91.31 176 VAL A C 1
ATOM 1310 O O . VAL A 1 176 ? -2.567 -8.701 5.795 1.00 91.31 176 VAL A O 1
ATOM 1313 N N . HIS A 1 177 ? -3.064 -8.752 3.630 1.00 89.31 177 HIS A N 1
ATOM 1314 C CA . HIS A 1 177 ? -4.269 -9.549 3.832 1.00 89.31 177 HIS A CA 1
ATOM 1315 C C . HIS A 1 177 ? -3.969 -10.921 4.471 1.00 89.31 177 HIS A C 1
ATOM 1317 O O . HIS A 1 177 ? -4.719 -11.358 5.340 1.00 89.31 177 HIS A O 1
ATOM 1323 N N . LEU A 1 178 ? -2.847 -11.568 4.123 1.00 88.50 178 LEU A N 1
ATOM 1324 C CA . LEU A 1 178 ? -2.425 -12.836 4.738 1.00 88.50 178 LEU A CA 1
ATOM 1325 C C . LEU A 1 178 ? -2.068 -12.667 6.219 1.00 88.50 178 LEU A C 1
ATOM 1327 O O . LEU A 1 178 ? -2.358 -13.545 7.036 1.00 88.50 178 LEU A O 1
ATOM 1331 N N . PHE A 1 179 ? -1.479 -11.524 6.578 1.00 86.69 179 PHE A N 1
ATOM 1332 C CA . PHE A 1 179 ? -1.241 -11.174 7.972 1.00 86.69 179 PHE A CA 1
ATOM 1333 C C . PHE A 1 179 ? -2.566 -11.103 8.742 1.00 86.69 179 PHE A C 1
ATOM 1335 O O . PHE A 1 179 ? -2.719 -11.783 9.752 1.00 86.69 179 PHE A O 1
ATOM 1342 N N . HIS A 1 180 ? -3.573 -10.394 8.225 1.00 83.94 180 HIS A N 1
ATOM 1343 C CA . HIS A 1 180 ? -4.874 -10.268 8.897 1.00 83.94 180 HIS A CA 1
ATOM 1344 C C . HIS A 1 180 ? -5.674 -11.573 8.998 1.00 83.94 180 HIS A C 1
ATOM 1346 O O . HIS A 1 180 ? -6.429 -11.742 9.952 1.00 83.94 180 HIS A O 1
ATOM 1352 N N . LEU A 1 181 ? -5.509 -12.509 8.058 1.00 83.88 181 LEU A N 1
ATOM 1353 C CA . LEU A 1 181 ? -6.143 -13.831 8.147 1.00 83.88 181 LEU A CA 1
ATOM 1354 C C . LEU A 1 181 ? -5.557 -14.691 9.276 1.00 83.88 181 LEU A C 1
ATOM 1356 O O . LEU A 1 181 ? -6.250 -15.541 9.829 1.00 83.88 181 LEU A O 1
ATOM 1360 N N . THR A 1 182 ? -4.283 -14.485 9.610 1.00 77.19 182 THR A N 1
ATOM 1361 C CA . THR A 1 182 ? -3.576 -15.275 10.630 1.00 77.19 182 THR A CA 1
ATOM 1362 C C . THR A 1 182 ? -3.541 -14.578 11.990 1.00 77.19 182 THR A C 1
ATOM 1364 O O . THR A 1 182 ? -3.539 -15.247 13.023 1.00 77.19 182 THR A O 1
ATOM 1367 N N . HIS A 1 183 ? -3.557 -13.244 12.014 1.00 71.81 183 HIS A N 1
ATOM 1368 C CA . HIS A 1 183 ? -3.629 -12.439 13.230 1.00 71.81 183 HIS A CA 1
ATOM 1369 C C . HIS A 1 183 ? -5.078 -12.192 13.640 1.00 71.81 183 HIS A C 1
ATOM 1371 O O . HIS A 1 183 ? -5.726 -11.235 13.218 1.00 71.81 183 HIS A O 1
ATOM 1377 N N . THR A 1 184 ? -5.574 -13.044 14.535 1.00 65.94 184 THR A N 1
ATOM 1378 C CA . THR A 1 184 ? -6.840 -12.793 15.225 1.00 65.94 184 THR A CA 1
ATOM 1379 C C . THR A 1 184 ? -6.559 -11.996 16.494 1.00 65.94 184 THR A C 1
ATOM 1381 O O . THR A 1 184 ? -5.990 -12.520 17.450 1.00 65.94 184 THR A O 1
ATOM 1384 N N . VAL A 1 185 ? -6.953 -10.724 16.520 1.00 67.12 185 VAL A N 1
ATOM 1385 C CA . VAL A 1 185 ? -6.936 -9.933 17.759 1.00 67.12 185 VAL A CA 1
ATOM 1386 C C . VAL A 1 185 ? -7.971 -10.528 18.714 1.00 67.12 185 VAL A C 1
ATOM 1388 O O . VAL A 1 185 ? -9.133 -10.688 18.330 1.00 67.12 185 VAL A O 1
ATOM 1391 N N . GLN A 1 186 ? -7.569 -10.859 19.946 1.00 68.38 186 GLN A N 1
ATOM 1392 C CA . GLN A 1 186 ? -8.518 -11.266 20.983 1.00 68.38 186 GLN A CA 1
ATOM 1393 C C . GLN A 1 186 ? -9.523 -10.135 21.208 1.00 68.38 186 GLN A C 1
ATOM 1395 O O . GLN A 1 186 ? -9.161 -9.017 21.572 1.00 68.38 186 GLN A O 1
ATOM 1400 N N . ARG A 1 187 ? -10.800 -10.420 20.954 1.00 68.12 187 ARG A N 1
ATOM 1401 C CA . ARG A 1 187 ? -11.876 -9.444 21.121 1.00 68.12 187 ARG A CA 1
ATOM 1402 C C . ARG A 1 187 ? -12.466 -9.578 22.517 1.00 68.12 187 ARG A C 1
ATOM 1404 O O . ARG A 1 187 ? -12.838 -10.670 22.927 1.00 68.12 187 ARG A O 1
ATOM 1411 N N . VAL A 1 188 ? -12.577 -8.453 23.220 1.00 70.56 188 VAL A N 1
ATOM 1412 C CA . VAL A 1 188 ? -13.262 -8.378 24.516 1.00 70.56 188 VAL A CA 1
ATOM 1413 C C . VAL A 1 188 ? -14.754 -8.138 24.285 1.00 70.56 188 VAL A C 1
ATOM 1415 O O . VAL A 1 188 ? -15.145 -7.146 23.646 1.00 70.56 188 VAL A O 1
ATOM 1418 N N . GLU A 1 189 ? -15.582 -9.036 24.823 1.00 69.50 189 GLU A N 1
ATOM 1419 C CA . GLU A 1 189 ? -17.043 -8.924 24.784 1.00 69.50 189 GLU A CA 1
ATOM 1420 C C . GLU A 1 189 ? -17.514 -7.604 25.417 1.00 69.50 189 GLU A C 1
ATOM 1422 O O . GLU A 1 189 ? -16.932 -7.173 26.417 1.00 69.50 189 GLU A O 1
ATOM 1427 N N . PRO A 1 190 ? -18.567 -6.942 24.896 1.00 68.31 190 PRO A N 1
ATOM 1428 C CA . PRO A 1 190 ? -19.035 -5.655 25.417 1.00 68.31 190 PRO A CA 1
ATOM 1429 C C . PRO A 1 190 ? -19.277 -5.638 26.933 1.00 68.31 190 PRO A C 1
ATOM 1431 O O . PRO A 1 190 ? -18.880 -4.691 27.607 1.00 68.31 190 PRO A O 1
ATOM 1434 N N . SER A 1 191 ? -19.844 -6.717 27.476 1.00 64.94 191 SER A N 1
ATOM 1435 C CA . SER A 1 191 ? -20.120 -6.888 28.910 1.00 64.94 191 SER A CA 1
ATOM 1436 C C . SER A 1 191 ? -18.866 -7.035 29.780 1.00 64.94 191 SER A C 1
ATOM 1438 O O . SER A 1 191 ? -18.923 -6.823 30.991 1.00 64.94 191 SER A O 1
ATOM 1440 N N . GLN A 1 192 ? -17.728 -7.403 29.187 1.00 70.50 192 GLN A N 1
ATOM 1441 C CA . GLN A 1 192 ? -16.458 -7.609 29.886 1.00 70.50 192 GLN A CA 1
ATOM 1442 C C . GLN A 1 192 ? -15.564 -6.360 29.870 1.00 70.50 192 GLN A C 1
ATOM 1444 O O . GLN A 1 192 ? -14.530 -6.340 30.540 1.00 70.50 192 GLN A O 1
ATOM 1449 N N . ARG A 1 193 ? -15.953 -5.305 29.142 1.00 75.25 193 ARG A N 1
ATOM 1450 C CA . ARG A 1 193 ? -15.210 -4.038 29.070 1.00 75.25 193 ARG A CA 1
ATOM 1451 C C . ARG A 1 193 ? -15.384 -3.273 30.376 1.00 75.25 193 ARG A C 1
ATOM 1453 O O . ARG A 1 193 ? -16.483 -2.820 30.672 1.00 75.25 193 ARG A O 1
ATOM 1460 N N . LYS A 1 194 ? -14.318 -3.163 31.169 1.00 70.56 194 LYS A N 1
ATOM 1461 C CA . LYS A 1 194 ? -14.359 -2.520 32.496 1.00 70.56 194 LYS A CA 1
ATOM 1462 C C . LYS A 1 194 ? -13.901 -1.065 32.497 1.00 70.56 194 LYS A C 1
ATOM 1464 O O . LYS A 1 194 ? -14.313 -0.325 33.380 1.00 70.56 194 LYS A O 1
ATOM 1469 N N . SER A 1 195 ? -13.076 -0.682 31.529 1.00 71.62 195 SER A N 1
ATOM 1470 C CA . SER A 1 195 ? -12.444 0.634 31.474 1.00 71.62 195 SER A CA 1
ATOM 1471 C C . SER A 1 195 ? -12.705 1.284 30.124 1.00 71.62 195 SER A C 1
ATOM 1473 O O . SER A 1 195 ? -12.765 0.597 29.100 1.00 71.62 195 SER A O 1
ATOM 1475 N N . GLU A 1 196 ? -12.852 2.605 30.132 1.00 75.56 196 GLU A N 1
ATOM 1476 C CA . GLU A 1 196 ? -12.723 3.406 28.919 1.00 75.56 196 GLU A CA 1
ATOM 1477 C C . GLU A 1 196 ? -11.266 3.382 28.452 1.00 75.56 196 GLU A C 1
ATOM 1479 O O . GLU A 1 196 ? -10.347 3.307 29.265 1.00 75.56 196 GLU A O 1
ATOM 1484 N N . ILE A 1 197 ? -11.059 3.401 27.135 1.00 81.56 197 ILE A N 1
ATOM 1485 C CA . ILE A 1 197 ? -9.715 3.437 26.555 1.00 81.56 197 ILE A CA 1
ATOM 1486 C C . ILE A 1 197 ? -9.148 4.836 26.801 1.00 81.56 197 ILE A C 1
ATOM 1488 O O . ILE A 1 197 ? -9.749 5.823 26.367 1.00 81.56 197 ILE A O 1
ATOM 1492 N N . THR A 1 198 ? -8.014 4.923 27.496 1.00 82.50 198 THR A N 1
ATOM 1493 C CA . THR A 1 198 ? -7.267 6.180 27.651 1.00 82.50 198 THR A CA 1
ATOM 1494 C C . THR A 1 198 ? -6.385 6.444 26.428 1.00 82.50 198 THR A C 1
ATOM 1496 O O . THR A 1 198 ? -6.146 5.547 25.614 1.00 82.50 198 THR A O 1
ATOM 1499 N N . LEU A 1 199 ? -5.902 7.681 26.273 1.00 80.19 199 LEU A N 1
ATOM 1500 C CA . LEU A 1 199 ? -4.968 8.001 25.191 1.00 80.19 199 LEU A CA 1
ATOM 1501 C C . LEU A 1 199 ? -3.644 7.249 25.394 1.00 80.19 199 LEU A C 1
ATOM 1503 O O . LEU A 1 199 ? -3.056 6.751 24.437 1.00 80.19 199 LEU A O 1
ATOM 1507 N N . GLU A 1 200 ? -3.211 7.105 26.644 1.00 82.50 200 GLU A N 1
ATOM 1508 C CA . GLU A 1 200 ? -2.015 6.369 27.037 1.00 82.50 200 GLU A CA 1
ATOM 1509 C C . GLU A 1 200 ? -2.123 4.884 26.668 1.00 82.50 200 GLU A C 1
ATOM 1511 O O . GLU A 1 200 ? -1.189 4.335 26.080 1.00 82.50 200 GLU A O 1
ATOM 1516 N N . ASP A 1 201 ? -3.270 4.249 26.938 1.00 83.88 201 ASP A N 1
ATOM 1517 C CA . ASP A 1 201 ? -3.530 2.857 26.543 1.00 83.88 201 ASP A CA 1
ATOM 1518 C C . ASP A 1 201 ? -3.523 2.698 25.016 1.00 83.88 201 ASP A C 1
ATOM 1520 O O . ASP A 1 201 ? -2.995 1.717 24.482 1.00 83.88 201 ASP A O 1
ATOM 1524 N N . PHE A 1 202 ? -4.089 3.675 24.301 1.00 83.62 202 PHE A N 1
ATOM 1525 C CA . PHE A 1 202 ? -4.126 3.679 22.841 1.00 83.62 202 PHE A CA 1
ATOM 1526 C C . PHE A 1 202 ? -2.721 3.812 22.237 1.00 83.62 202 PHE A C 1
ATOM 1528 O O . PHE A 1 202 ? -2.338 3.004 21.389 1.00 83.62 202 PHE A O 1
ATOM 1535 N N . ILE A 1 203 ? -1.917 4.765 22.717 1.00 80.38 203 ILE A N 1
ATOM 1536 C CA . ILE A 1 203 ? -0.527 4.955 22.277 1.00 80.38 203 ILE A CA 1
ATOM 1537 C C . ILE A 1 203 ? 0.326 3.730 22.632 1.00 80.38 203 ILE A C 1
ATOM 1539 O O . ILE A 1 203 ? 1.137 3.282 21.818 1.00 80.38 203 ILE A O 1
ATOM 1543 N N . ALA A 1 204 ? 0.131 3.132 23.812 1.00 81.44 204 ALA A N 1
ATOM 1544 C CA . ALA A 1 204 ? 0.818 1.900 24.188 1.00 81.44 204 ALA A CA 1
ATOM 1545 C C . ALA A 1 204 ? 0.494 0.744 23.225 1.00 81.44 204 ALA A C 1
ATOM 1547 O O . ALA A 1 204 ? 1.398 -0.010 22.862 1.00 81.44 204 ALA A O 1
ATOM 1548 N N . ALA A 1 205 ? -0.758 0.624 22.773 1.00 79.75 205 ALA A N 1
ATOM 1549 C CA . ALA A 1 205 ? -1.161 -0.378 21.786 1.00 79.75 205 ALA A CA 1
ATOM 1550 C C . ALA A 1 205 ? -0.556 -0.116 20.395 1.00 79.75 205 ALA A C 1
ATOM 1552 O O . ALA A 1 205 ? -0.094 -1.058 19.749 1.00 79.75 205 ALA A O 1
ATOM 1553 N N . VAL A 1 206 ? -0.499 1.147 19.954 1.00 75.50 206 VAL A N 1
ATOM 1554 C CA . VAL A 1 206 ? 0.172 1.537 18.699 1.00 75.50 206 VAL A CA 1
ATOM 1555 C C . VAL A 1 206 ? 1.658 1.168 18.745 1.00 75.50 206 VAL A C 1
ATOM 1557 O O . VAL A 1 206 ? 2.168 0.563 17.806 1.00 75.50 206 VAL A O 1
ATOM 1560 N N . ASN A 1 207 ? 2.337 1.434 19.864 1.00 73.25 207 ASN A N 1
ATOM 1561 C CA . ASN A 1 207 ? 3.757 1.115 20.044 1.00 73.25 207 ASN A CA 1
ATOM 1562 C C . ASN A 1 207 ? 4.056 -0.391 20.155 1.00 73.25 207 ASN A C 1
ATOM 1564 O O . ASN A 1 207 ? 5.183 -0.807 19.898 1.00 73.25 207 ASN A O 1
ATOM 1568 N N . GLN A 1 208 ? 3.077 -1.215 20.540 1.00 74.31 208 GLN A N 1
ATOM 1569 C CA . GLN A 1 208 ? 3.212 -2.679 20.555 1.00 74.31 208 GLN A CA 1
ATOM 1570 C C . GLN A 1 208 ? 3.071 -3.304 19.161 1.00 74.31 208 GLN A C 1
ATOM 1572 O O . GLN A 1 208 ? 3.410 -4.475 18.971 1.00 74.31 208 GLN A O 1
ATOM 1577 N N . HIS A 1 209 ? 2.557 -2.553 18.187 1.00 65.06 209 HIS A N 1
ATOM 1578 C CA . HIS A 1 209 ? 2.371 -3.040 16.834 1.00 65.06 209 HIS A CA 1
ATOM 1579 C C . HIS A 1 209 ? 3.693 -2.943 16.058 1.00 65.06 209 HIS A C 1
ATOM 1581 O O . HIS A 1 209 ? 4.084 -1.881 15.585 1.00 65.06 209 HIS A O 1
ATOM 1587 N N . ASP A 1 210 ? 4.372 -4.080 15.895 1.00 58.28 210 ASP A N 1
ATOM 1588 C CA . ASP A 1 210 ? 5.673 -4.210 15.212 1.00 58.28 210 ASP A CA 1
ATOM 1589 C C . ASP A 1 210 ? 5.537 -4.141 13.667 1.00 58.28 210 ASP A C 1
ATOM 1591 O O . ASP A 1 210 ? 6.180 -4.872 12.913 1.00 58.28 210 ASP A O 1
ATOM 1595 N N . SER A 1 211 ? 4.645 -3.275 13.176 1.00 60.66 211 SER A N 1
ATOM 1596 C CA . SER A 1 211 ? 4.435 -2.984 11.758 1.00 60.66 211 SER A CA 1
ATOM 1597 C C . SER A 1 211 ? 4.500 -1.484 11.542 1.00 60.66 211 SER A C 1
ATOM 1599 O O . SER A 1 211 ? 3.850 -0.712 12.243 1.00 60.66 211 SER A O 1
ATOM 1601 N N . TYR A 1 212 ? 5.217 -1.083 10.500 1.00 61.41 212 TYR A N 1
ATOM 1602 C CA . TYR A 1 212 ? 5.311 0.310 10.096 1.00 61.41 212 TYR A CA 1
ATOM 1603 C C . TYR A 1 212 ? 3.945 0.826 9.618 1.00 61.41 212 TYR A C 1
ATOM 1605 O O . TYR A 1 212 ? 3.395 0.325 8.633 1.00 61.41 212 TYR A O 1
ATOM 1613 N N . ILE A 1 213 ? 3.405 1.814 10.329 1.00 66.44 213 ILE A N 1
ATOM 1614 C CA . ILE A 1 213 ? 2.240 2.606 9.930 1.00 66.44 213 ILE A CA 1
ATOM 1615 C C . ILE A 1 213 ? 2.732 4.047 9.799 1.00 66.44 213 ILE A C 1
ATOM 1617 O O . ILE A 1 213 ? 3.287 4.594 10.747 1.00 66.44 213 ILE A O 1
ATOM 1621 N N . ASP A 1 214 ? 2.557 4.638 8.620 1.00 66.81 214 ASP A N 1
ATOM 1622 C CA . ASP A 1 214 ? 3.026 5.991 8.302 1.00 66.81 214 ASP A CA 1
ATOM 1623 C C . ASP A 1 214 ? 2.049 7.050 8.842 1.00 66.81 214 ASP A C 1
ATOM 1625 O O . ASP A 1 214 ? 1.265 7.635 8.098 1.00 66.81 214 ASP A O 1
ATOM 1629 N N . ILE A 1 215 ? 2.008 7.200 10.169 1.00 73.56 215 ILE A N 1
ATOM 1630 C CA . ILE A 1 215 ? 1.173 8.170 10.890 1.00 73.56 215 ILE A CA 1
ATOM 1631 C C . ILE A 1 215 ? 2.013 8.761 12.029 1.00 73.56 215 ILE A C 1
ATOM 1633 O O . ILE A 1 215 ? 2.632 8.016 12.793 1.00 73.56 215 ILE A O 1
ATOM 1637 N N . THR A 1 216 ? 2.047 10.092 12.141 1.00 72.94 216 THR A N 1
ATOM 1638 C CA . THR A 1 216 ? 2.800 10.785 13.201 1.00 72.94 216 THR A CA 1
ATOM 1639 C C . THR A 1 216 ? 2.129 10.626 14.568 1.00 72.94 216 THR A C 1
ATOM 1641 O O . THR A 1 216 ? 0.931 10.352 14.648 1.00 72.94 216 THR A O 1
ATOM 1644 N N . GLU A 1 217 ? 2.874 10.815 15.663 1.00 72.12 217 GLU A N 1
ATOM 1645 C CA . GLU A 1 217 ? 2.306 10.760 17.022 1.00 72.12 217 GLU A CA 1
ATOM 1646 C C . GLU A 1 217 ? 1.156 11.766 17.197 1.00 72.12 217 GLU A C 1
ATOM 1648 O O . GLU A 1 217 ? 0.113 11.421 17.749 1.00 72.12 217 GLU A O 1
ATOM 1653 N N . GLU A 1 218 ? 1.282 12.972 16.642 1.00 77.94 218 GLU A N 1
ATOM 1654 C CA . GLU A 1 218 ? 0.241 14.006 16.699 1.00 77.94 218 GLU A CA 1
ATOM 1655 C C . GLU A 1 218 ? -1.026 13.581 15.950 1.00 77.94 218 GLU A C 1
ATOM 1657 O O . GLU A 1 218 ? -2.139 13.811 16.422 1.00 77.94 218 GLU A O 1
ATOM 1662 N N . SER A 1 219 ? -0.861 12.898 14.815 1.00 79.00 219 SER A N 1
ATOM 1663 C CA . SER A 1 219 ? -1.975 12.383 14.017 1.00 79.00 219 SER A CA 1
ATOM 1664 C C . SER A 1 219 ? -2.736 11.276 14.759 1.00 79.00 219 SER A C 1
ATOM 1666 O O . SER A 1 219 ? -3.955 11.162 14.626 1.00 79.00 219 SER A O 1
ATOM 1668 N N . TRP A 1 220 ? -2.050 10.471 15.581 1.00 82.94 220 TRP A N 1
ATOM 1669 C CA . TRP A 1 220 ? -2.707 9.491 16.453 1.00 82.94 220 TRP A CA 1
ATOM 1670 C C . TRP A 1 220 ? -3.553 10.156 17.536 1.00 82.94 220 TRP A C 1
ATOM 1672 O O . TRP A 1 220 ? -4.670 9.699 17.791 1.00 82.94 220 TRP A O 1
ATOM 1682 N N . VAL A 1 221 ? -3.051 11.238 18.140 1.00 84.44 221 VAL A N 1
ATOM 1683 C CA . VAL A 1 221 ? -3.817 12.032 19.113 1.00 84.44 221 VAL A CA 1
ATOM 1684 C C . VAL A 1 221 ? -5.046 12.646 18.443 1.00 84.44 221 VAL A C 1
ATOM 1686 O O . VAL A 1 221 ? -6.152 12.509 18.963 1.00 84.44 221 VAL A O 1
ATOM 1689 N N . GLU A 1 222 ? -4.888 13.249 17.263 1.00 86.19 222 GLU A N 1
ATOM 1690 C CA . GLU A 1 222 ? -6.003 13.829 16.506 1.00 86.19 222 GLU A CA 1
ATOM 1691 C C . GLU A 1 222 ? -7.075 12.780 16.174 1.00 86.19 222 GLU A C 1
ATOM 1693 O O . GLU A 1 222 ? -8.260 13.001 16.429 1.00 86.19 222 GLU A O 1
ATOM 1698 N N . LEU A 1 223 ? -6.677 11.613 15.657 1.00 85.00 223 LEU A N 1
ATOM 1699 C CA . LEU A 1 223 ? -7.606 10.523 15.347 1.00 85.00 223 LEU A CA 1
ATOM 1700 C C . LEU A 1 223 ? -8.341 10.014 16.592 1.00 85.00 223 LEU A C 1
ATOM 1702 O O . LEU A 1 223 ? -9.535 9.711 16.513 1.00 85.00 223 LEU A O 1
ATOM 1706 N N . PHE A 1 224 ? -7.654 9.925 17.732 1.00 87.06 224 PHE A N 1
ATOM 1707 C CA . PHE A 1 224 ? -8.263 9.512 18.993 1.00 87.06 224 PHE A CA 1
ATOM 1708 C C . PHE A 1 224 ? -9.294 10.536 19.491 1.00 87.06 224 PHE A C 1
ATOM 1710 O O . PHE A 1 224 ? -10.413 10.160 19.854 1.00 87.06 224 PHE A O 1
ATOM 1717 N N . GLU A 1 225 ? -8.971 11.829 19.436 1.00 85.62 225 GLU A N 1
ATOM 1718 C CA . GLU A 1 225 ? -9.904 12.898 19.807 1.00 85.62 225 GLU A CA 1
ATOM 1719 C C . GLU A 1 225 ? -11.099 12.977 18.845 1.00 85.62 225 GLU A C 1
ATOM 1721 O O . GLU A 1 225 ? -12.250 13.068 19.280 1.00 85.62 225 GLU A O 1
ATOM 1726 N N . LEU A 1 226 ? -10.877 12.831 17.534 1.00 85.31 226 LEU A N 1
ATOM 1727 C CA . LEU A 1 226 ? -11.961 12.730 16.550 1.00 85.31 226 LEU A CA 1
ATOM 1728 C C . LEU A 1 226 ? -12.866 11.519 16.816 1.00 85.31 226 LEU A C 1
ATOM 1730 O O . LEU A 1 226 ? -14.088 11.621 16.672 1.00 85.31 226 LEU A O 1
ATOM 1734 N N . ALA A 1 227 ? -12.298 10.383 17.232 1.00 82.69 227 ALA A N 1
ATOM 1735 C CA . ALA A 1 227 ? -13.071 9.203 17.607 1.00 82.69 227 ALA A CA 1
ATOM 1736 C C . ALA A 1 227 ? -13.943 9.458 18.849 1.00 82.69 227 ALA A C 1
ATOM 1738 O O . ALA A 1 227 ? -15.122 9.089 18.836 1.00 82.69 227 ALA A O 1
ATOM 1739 N N . LYS A 1 228 ? -13.415 10.132 19.881 1.00 83.38 228 LYS A N 1
ATOM 1740 C CA . LYS A 1 228 ? -14.190 10.554 21.062 1.00 83.38 228 LYS A CA 1
ATOM 1741 C C . LYS A 1 228 ? -15.320 11.510 20.692 1.00 83.38 228 LYS A C 1
ATOM 1743 O O . LYS A 1 228 ? -16.475 11.244 21.022 1.00 83.38 228 LYS A O 1
ATOM 1748 N N . LEU A 1 229 ? -15.016 12.555 19.922 1.00 80.75 229 LEU A N 1
ATOM 1749 C CA . LEU A 1 229 ? -16.011 13.522 19.453 1.00 80.75 229 LEU A CA 1
ATOM 1750 C C . LEU A 1 229 ? -17.128 12.847 18.649 1.00 80.75 229 LEU A C 1
ATOM 1752 O O . LEU A 1 229 ? -18.300 13.176 18.823 1.00 80.75 229 LEU A O 1
ATOM 1756 N N . ASN A 1 230 ? -16.797 11.889 17.781 1.00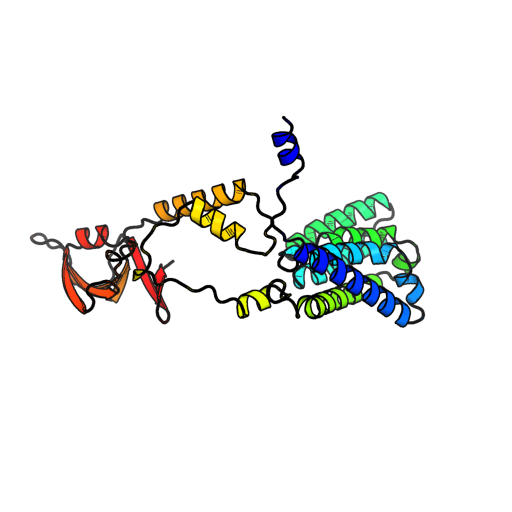 73.19 230 ASN A N 1
ATOM 1757 C CA . ASN A 1 230 ? -17.806 11.126 17.046 1.00 73.19 230 ASN A CA 1
ATOM 1758 C C . ASN A 1 230 ? -18.623 10.208 17.970 1.00 73.19 230 ASN A C 1
ATOM 1760 O O . ASN A 1 230 ? -19.838 10.110 17.802 1.00 73.19 230 ASN A O 1
ATOM 1764 N N . ALA A 1 231 ? -18.002 9.585 18.976 1.00 73.75 231 ALA A N 1
ATOM 1765 C CA . ALA A 1 231 ? -18.704 8.761 19.962 1.00 73.75 231 ALA A CA 1
ATOM 1766 C C . ALA A 1 231 ? -19.690 9.568 20.832 1.00 73.75 231 ALA A C 1
ATOM 1768 O O . ALA A 1 231 ? -20.729 9.033 21.236 1.00 73.75 231 ALA A O 1
ATOM 1769 N N . GLU A 1 232 ? -19.385 10.840 21.097 1.00 70.75 232 GLU A N 1
ATOM 1770 C CA . GLU A 1 232 ? -20.265 11.787 21.791 1.00 70.75 232 GLU A CA 1
ATOM 1771 C C . GLU A 1 232 ? -21.374 12.326 20.876 1.00 70.75 232 GLU A C 1
ATOM 1773 O O . GLU A 1 232 ? -22.537 12.381 21.278 1.00 70.75 232 GLU A O 1
ATOM 1778 N N . LYS A 1 233 ? -21.055 12.658 19.619 1.00 66.00 233 LYS A N 1
ATOM 1779 C CA . LYS A 1 233 ? -22.044 13.121 18.625 1.00 66.00 233 LYS A CA 1
ATOM 1780 C C . LYS A 1 233 ? -23.063 12.040 18.248 1.00 66.00 233 LYS A C 1
ATOM 1782 O O . LYS A 1 233 ? -24.204 12.366 17.931 1.00 66.00 233 LYS A O 1
ATOM 1787 N N . GLU A 1 234 ? -22.691 10.761 18.314 1.00 58.09 234 GLU A N 1
ATOM 1788 C CA . GLU A 1 234 ? -23.575 9.613 18.053 1.00 58.09 234 GLU A CA 1
ATOM 1789 C C . GLU A 1 234 ? -24.523 9.247 19.220 1.00 58.09 234 GLU A C 1
ATOM 1791 O O . GLU A 1 234 ? -25.130 8.170 19.207 1.00 58.09 234 GLU A O 1
ATOM 1796 N N . VAL A 1 235 ? -24.712 10.103 20.232 1.00 60.88 235 VAL A N 1
ATOM 1797 C CA . VAL A 1 235 ? -25.803 9.928 21.216 1.00 60.88 235 VAL A CA 1
ATOM 1798 C C . VAL A 1 235 ? -27.138 10.313 20.557 1.00 60.88 235 VAL A C 1
ATOM 1800 O O . VAL A 1 235 ? -27.740 11.346 20.842 1.00 60.88 235 VAL A O 1
ATOM 1803 N N . ILE A 1 236 ? -27.608 9.485 19.623 1.00 63.44 236 ILE A N 1
ATOM 1804 C CA . ILE A 1 236 ? -28.906 9.654 18.969 1.00 63.44 236 ILE A CA 1
ATOM 1805 C C . ILE A 1 236 ? -29.916 8.802 19.726 1.00 63.44 236 ILE A C 1
ATOM 1807 O O . ILE A 1 236 ? -30.195 7.659 19.358 1.00 63.44 236 ILE A O 1
ATOM 1811 N N . HIS A 1 237 ? -30.500 9.376 20.777 1.00 75.50 237 HIS A N 1
ATOM 1812 C CA . HIS A 1 237 ? -31.679 8.774 21.385 1.00 75.50 237 HIS A CA 1
ATOM 1813 C C . HIS A 1 237 ? -32.736 8.546 20.288 1.00 75.50 237 HIS A C 1
ATOM 1815 O O . HIS A 1 237 ? -33.086 9.487 19.562 1.00 75.50 237 HIS A O 1
ATOM 1821 N N . PRO A 1 238 ? -33.230 7.310 20.108 1.00 76.38 238 PRO A N 1
ATOM 1822 C CA . PRO A 1 238 ? -34.142 6.989 19.021 1.00 76.38 238 PRO A CA 1
ATOM 1823 C C . PRO A 1 238 ? -35.414 7.831 19.147 1.00 76.38 238 PRO A C 1
ATOM 1825 O O . PRO A 1 238 ? -36.129 7.746 20.143 1.00 76.38 238 PRO A O 1
ATOM 1828 N N . LYS A 1 239 ? -35.717 8.647 18.126 1.00 79.06 239 LYS A N 1
ATOM 1829 C CA . LYS A 1 239 ? -36.921 9.503 18.120 1.00 79.06 239 LYS A CA 1
ATOM 1830 C C . LYS A 1 239 ? -38.198 8.683 18.306 1.00 79.06 239 LYS A C 1
ATOM 1832 O O . LYS A 1 239 ? -39.113 9.124 18.998 1.00 79.06 239 LYS A O 1
ATOM 1837 N N . GLU A 1 240 ? -38.228 7.490 17.715 1.00 84.19 240 GLU A N 1
ATOM 1838 C CA . GLU A 1 240 ? -39.308 6.525 17.855 1.00 84.19 240 GLU A CA 1
ATOM 1839 C C . GLU A 1 240 ? -38.776 5.144 18.260 1.00 84.19 240 GLU A C 1
ATOM 1841 O O . GLU A 1 240 ? -37.788 4.647 17.714 1.00 84.19 240 GLU A O 1
ATOM 1846 N N . ILE A 1 241 ? -39.476 4.516 19.207 1.00 86.88 241 ILE A N 1
ATOM 1847 C CA . ILE A 1 241 ? -39.223 3.147 19.650 1.00 86.88 241 ILE A CA 1
ATOM 1848 C C . ILE A 1 241 ? -40.068 2.185 18.809 1.00 86.88 241 ILE A C 1
ATOM 1850 O O . ILE A 1 241 ? -41.302 2.250 18.831 1.00 86.88 241 ILE A O 1
ATOM 1854 N N . LYS A 1 242 ? -39.397 1.294 18.076 1.00 89.38 242 LYS A N 1
ATOM 1855 C CA . LYS A 1 242 ? -40.014 0.273 17.223 1.00 89.38 242 LYS A CA 1
ATOM 1856 C C . LYS A 1 242 ? -40.199 -1.025 18.006 1.00 89.38 242 LYS A C 1
ATOM 1858 O O . LYS A 1 242 ? -39.343 -1.404 18.798 1.00 89.38 242 LYS A O 1
ATOM 1863 N N . VAL A 1 243 ? -41.315 -1.704 17.760 1.00 89.88 243 VAL A N 1
ATOM 1864 C CA . VAL A 1 243 ? -41.577 -3.053 18.284 1.00 89.88 243 VAL A CA 1
ATOM 1865 C C . VAL A 1 243 ? -40.741 -4.071 17.500 1.00 89.88 243 VAL A C 1
ATOM 1867 O O . VAL A 1 243 ? -40.487 -3.860 16.314 1.00 89.88 243 VAL A O 1
ATOM 1870 N N . ASN A 1 244 ? -40.303 -5.146 18.158 1.00 89.25 244 ASN A N 1
ATOM 1871 C CA . ASN A 1 244 ? -39.383 -6.171 17.645 1.00 89.25 244 ASN A CA 1
ATOM 1872 C C . ASN A 1 244 ? -37.995 -5.626 17.259 1.00 89.25 244 ASN A C 1
ATOM 1874 O O . ASN A 1 244 ? -37.296 -6.198 16.423 1.00 89.25 244 ASN A O 1
ATOM 1878 N N . ALA A 1 245 ? -37.600 -4.493 17.844 1.00 91.31 245 ALA A N 1
ATOM 1879 C CA . ALA A 1 245 ? -36.273 -3.915 17.682 1.00 91.31 245 ALA A CA 1
ATOM 1880 C C . ALA A 1 245 ? -35.470 -4.018 18.982 1.00 91.31 245 ALA A C 1
ATOM 1882 O O . ALA A 1 245 ? -36.023 -3.996 20.085 1.00 91.31 245 ALA A O 1
ATOM 1883 N N . PHE A 1 246 ? -34.147 -4.086 18.836 1.00 91.94 246 PHE A N 1
ATOM 1884 C CA . PHE A 1 246 ? -33.211 -4.155 19.950 1.00 91.94 246 PHE A CA 1
ATOM 1885 C C . PHE A 1 246 ? -32.519 -2.813 20.150 1.00 91.94 246 PHE A C 1
ATOM 1887 O O . PHE A 1 246 ? -32.114 -2.158 19.189 1.00 91.94 246 PHE A O 1
ATOM 1894 N N . TYR A 1 247 ? -32.343 -2.423 21.404 1.00 91.19 247 TYR A N 1
ATOM 1895 C CA . TYR A 1 247 ? -31.723 -1.162 21.787 1.00 91.19 247 TYR A CA 1
ATOM 1896 C C . TYR A 1 247 ? -30.642 -1.403 22.830 1.00 91.19 247 TYR A C 1
ATOM 1898 O O . TYR A 1 247 ? -30.820 -2.212 23.739 1.00 91.19 247 TYR A O 1
ATOM 1906 N N . SER A 1 248 ? -29.525 -0.694 22.693 1.00 90.00 248 SER A N 1
ATOM 1907 C CA . SER A 1 248 ? -28.409 -0.709 23.640 1.00 90.00 248 SER A CA 1
ATOM 1908 C C . SER A 1 248 ? -28.336 0.630 24.364 1.00 90.00 248 SER A C 1
ATOM 1910 O O . SER A 1 248 ? -28.520 1.681 23.743 1.00 90.00 248 SER A O 1
ATOM 1912 N N . ASN A 1 249 ? -28.012 0.607 25.656 1.00 86.62 249 ASN A N 1
ATOM 1913 C CA . ASN A 1 249 ? -27.705 1.827 26.410 1.00 86.62 249 ASN A CA 1
ATOM 1914 C C . ASN A 1 249 ? -26.292 2.365 26.152 1.00 86.62 249 ASN A C 1
ATOM 1916 O O . ASN A 1 249 ? -25.960 3.464 26.586 1.00 86.62 249 ASN A O 1
ATOM 1920 N N . GLY A 1 250 ? -25.447 1.596 25.456 1.00 81.12 250 GLY A N 1
ATOM 1921 C CA . GLY A 1 250 ? -24.086 1.994 25.098 1.00 81.12 250 GLY A CA 1
ATOM 1922 C C . GLY A 1 250 ? -23.168 2.291 26.289 1.00 81.12 250 GLY A C 1
ATOM 1923 O O . GLY A 1 250 ? -22.188 3.008 26.107 1.00 81.12 250 GLY A O 1
ATOM 1924 N N . GLN A 1 251 ? -23.493 1.764 27.472 1.00 82.19 251 GLN A N 1
ATOM 1925 C CA . GLN A 1 251 ? -22.649 1.815 28.669 1.00 82.19 251 GLN A CA 1
ATOM 1926 C C . GLN A 1 251 ? -21.603 0.685 28.642 1.00 82.19 251 GLN A C 1
ATOM 1928 O O . GLN A 1 251 ? -21.572 -0.113 27.703 1.00 82.19 251 GLN A O 1
ATOM 1933 N N . LEU A 1 252 ? -20.729 0.617 29.645 1.00 78.69 252 LEU A N 1
ATOM 1934 C CA . LEU A 1 252 ? -19.679 -0.400 29.757 1.00 78.69 252 LEU A CA 1
ATOM 1935 C C . LEU A 1 252 ? -19.921 -1.317 30.966 1.00 78.69 252 LEU A C 1
ATOM 1937 O O . LEU A 1 252 ? -20.666 -0.989 31.888 1.00 78.69 252 LEU A O 1
ATOM 1941 N N . GLY A 1 253 ? -19.284 -2.487 30.958 1.00 78.19 253 GLY A N 1
ATOM 1942 C CA . GLY A 1 253 ? -19.230 -3.387 32.106 1.00 78.19 253 GLY A CA 1
ATOM 1943 C C . GLY A 1 253 ? -20.595 -3.901 32.565 1.00 78.19 253 GLY A C 1
ATOM 1944 O O . GLY A 1 253 ? -21.393 -4.396 31.770 1.00 78.19 253 GLY A O 1
ATOM 1945 N N . LYS A 1 254 ? -20.846 -3.818 33.878 1.00 79.62 254 LYS A N 1
ATOM 1946 C CA . LYS A 1 254 ? -22.063 -4.355 34.513 1.00 79.62 254 LYS A CA 1
ATOM 1947 C C . LYS A 1 254 ? -23.329 -3.599 34.123 1.00 79.62 254 LYS A C 1
ATOM 1949 O O . LYS A 1 254 ? -24.402 -4.202 34.170 1.00 79.62 254 LYS A O 1
ATOM 1954 N N . ASP A 1 255 ? -23.187 -2.331 33.749 1.00 82.12 255 ASP A N 1
ATOM 1955 C CA . ASP A 1 255 ? -24.307 -1.462 33.404 1.00 82.12 255 ASP A CA 1
ATOM 1956 C C . ASP A 1 255 ? -24.684 -1.587 31.921 1.00 82.12 255 ASP A C 1
ATOM 1958 O O . ASP A 1 255 ? -25.801 -1.247 31.524 1.00 82.12 255 ASP A O 1
ATOM 1962 N N . TRP A 1 256 ? -23.803 -2.157 31.089 1.00 86.88 256 TRP A N 1
ATOM 1963 C CA . TRP A 1 256 ? -24.118 -2.462 29.696 1.00 86.88 256 TRP A CA 1
ATOM 1964 C C . TRP A 1 256 ? -25.264 -3.474 29.586 1.00 86.88 256 TRP A C 1
ATOM 1966 O O . TRP A 1 256 ? -25.232 -4.566 30.165 1.00 86.88 256 TRP A O 1
ATOM 1976 N N . SER A 1 257 ? -26.279 -3.130 28.792 1.00 88.81 257 SER A N 1
ATOM 1977 C CA . SER A 1 257 ? -27.375 -4.048 28.492 1.00 88.81 257 SER A CA 1
ATOM 1978 C C . SER A 1 257 ? -28.047 -3.770 27.151 1.00 88.81 257 SER A C 1
ATOM 1980 O O . SER A 1 257 ? -28.029 -2.650 26.635 1.00 88.81 257 SER A O 1
ATOM 1982 N N . VAL A 1 258 ? -28.669 -4.817 26.602 1.00 90.56 258 VAL A N 1
ATOM 1983 C CA . VAL A 1 258 ? -29.502 -4.749 25.397 1.00 90.56 258 VAL A CA 1
ATOM 1984 C C . VAL A 1 258 ? -30.918 -5.180 25.741 1.00 90.56 258 VAL A C 1
ATOM 1986 O O . VAL A 1 258 ? -31.124 -6.215 26.384 1.00 90.56 258 VAL A O 1
ATOM 1989 N N . ARG A 1 259 ? -31.891 -4.378 25.307 1.00 92.19 259 ARG A N 1
ATOM 1990 C CA . ARG A 1 259 ? -33.322 -4.608 25.512 1.00 92.19 259 ARG A CA 1
ATOM 1991 C C . ARG A 1 259 ? -34.015 -4.793 24.169 1.00 92.19 259 ARG A C 1
ATOM 1993 O O . ARG A 1 259 ? -33.835 -3.979 23.266 1.00 92.19 259 ARG A O 1
ATOM 2000 N N . GLU A 1 260 ? -34.800 -5.853 24.054 1.00 93.06 260 GLU A N 1
ATOM 2001 C CA . GLU A 1 260 ? -35.734 -6.083 22.956 1.00 93.06 260 GLU A CA 1
ATOM 2002 C C . GLU A 1 260 ? -37.090 -5.486 23.310 1.00 93.06 260 GLU A C 1
ATOM 2004 O O . GLU A 1 260 ? -37.616 -5.746 24.391 1.00 93.06 260 GLU A O 1
ATOM 2009 N N . VAL A 1 261 ? -37.668 -4.696 22.412 1.00 92.56 261 VAL A N 1
ATOM 2010 C CA . VAL A 1 261 ? -39.004 -4.132 22.613 1.00 92.56 261 VAL A CA 1
ATOM 2011 C C . VAL A 1 261 ? -40.053 -5.125 22.135 1.00 92.56 261 VAL A C 1
ATOM 2013 O O . VAL A 1 261 ? -40.201 -5.339 20.935 1.00 92.56 261 VAL A O 1
ATOM 2016 N N . LEU A 1 262 ? -40.825 -5.676 23.068 1.00 91.19 262 LEU A N 1
ATOM 2017 C CA . LEU A 1 262 ? -41.872 -6.660 22.786 1.00 91.19 262 LEU A CA 1
ATOM 2018 C C . LEU A 1 262 ? -43.208 -5.996 22.451 1.00 91.19 262 LEU A C 1
ATOM 2020 O O . LEU A 1 262 ? -43.938 -6.440 21.568 1.00 91.19 262 LEU A O 1
ATOM 2024 N N . HIS A 1 263 ? -43.549 -4.923 23.167 1.00 89.31 263 HIS A N 1
ATOM 2025 C CA . HIS A 1 263 ? -44.818 -4.229 22.982 1.00 89.31 263 HIS A CA 1
ATOM 2026 C C . HIS A 1 263 ? -44.700 -2.736 23.289 1.00 89.31 263 HIS A C 1
ATOM 2028 O O . HIS A 1 263 ? -43.924 -2.324 24.152 1.00 89.31 263 HIS A O 1
ATOM 2034 N N . ARG A 1 264 ? -45.507 -1.916 22.609 1.00 88.56 264 ARG A N 1
ATOM 2035 C CA . ARG A 1 264 ? -45.608 -0.472 22.847 1.00 88.56 264 ARG A CA 1
ATOM 2036 C C . ARG A 1 264 ? -47.071 -0.046 22.861 1.00 88.56 264 ARG A C 1
ATOM 2038 O O . ARG A 1 264 ? -47.785 -0.272 21.886 1.00 88.56 264 ARG A O 1
ATOM 2045 N N . THR A 1 265 ? -47.489 0.642 23.917 1.00 85.69 265 THR A N 1
ATOM 2046 C CA . THR A 1 265 ? -48.814 1.265 24.004 1.00 85.69 265 THR A CA 1
ATOM 2047 C C . THR A 1 265 ? -48.745 2.737 23.593 1.00 85.69 265 THR A C 1
ATOM 2049 O O . THR A 1 265 ? -47.763 3.441 23.849 1.00 85.69 265 THR A O 1
ATOM 2052 N N . LYS A 1 266 ? -49.787 3.221 22.907 1.00 77.81 266 LYS A N 1
ATOM 2053 C CA . LYS A 1 266 ? -49.902 4.641 22.547 1.00 77.81 266 LYS A CA 1
ATOM 2054 C C . LYS A 1 266 ? -50.307 5.457 23.774 1.00 77.81 266 LYS A C 1
ATOM 2056 O O . LYS A 1 266 ? -51.105 4.998 24.586 1.00 77.81 266 LYS A O 1
ATOM 2061 N N . ALA A 1 267 ? -49.782 6.676 23.879 1.00 77.69 267 ALA A N 1
ATOM 2062 C CA . ALA A 1 267 ? -50.229 7.622 24.892 1.00 77.69 267 ALA A CA 1
ATOM 2063 C C . ALA A 1 267 ? -51.712 7.967 24.674 1.00 77.69 267 ALA A C 1
ATOM 2065 O O . ALA A 1 267 ? -52.150 8.173 23.540 1.00 77.69 267 ALA A O 1
ATOM 2066 N N . THR A 1 268 ? -52.475 8.025 25.760 1.00 75.06 268 THR A N 1
ATOM 2067 C CA . THR A 1 268 ? -53.883 8.447 25.774 1.00 75.06 268 THR A CA 1
ATOM 2068 C C . THR A 1 268 ? -54.021 9.716 26.610 1.00 75.06 268 THR A C 1
ATOM 2070 O O . THR A 1 268 ? -53.126 10.053 27.379 1.00 75.06 268 THR A O 1
ATOM 2073 N N . ALA A 1 269 ? -55.163 10.404 26.525 1.00 65.06 269 ALA A N 1
ATOM 2074 C CA . ALA A 1 269 ? -55.416 11.628 27.296 1.00 65.06 269 ALA A CA 1
ATOM 2075 C C . ALA A 1 269 ? -55.298 11.453 28.829 1.00 65.06 269 ALA A C 1
ATOM 2077 O O . ALA A 1 269 ? -55.186 12.444 29.542 1.00 65.06 269 ALA A O 1
ATOM 2078 N N . LYS A 1 270 ? -55.323 10.211 29.341 1.00 65.31 270 LYS A N 1
ATOM 2079 C CA . LYS A 1 270 ? -55.173 9.902 30.771 1.00 65.31 270 LYS A CA 1
ATOM 2080 C C . LYS A 1 270 ? -53.852 9.218 31.135 1.00 65.31 270 LYS A C 1
ATOM 2082 O O . LYS A 1 270 ? -53.469 9.308 32.299 1.00 65.31 270 LYS A O 1
ATOM 2087 N N . HIS A 1 271 ? -53.180 8.504 30.224 1.00 71.81 271 HIS A N 1
ATOM 2088 C CA . HIS A 1 271 ? -52.011 7.663 30.543 1.00 71.81 271 HIS A CA 1
ATOM 2089 C C . HIS A 1 271 ? -50.884 7.835 29.511 1.00 71.81 271 HIS A C 1
ATOM 2091 O O . HIS A 1 271 ? -51.132 7.813 28.303 1.00 71.81 271 HIS A O 1
ATOM 2097 N N . ALA A 1 272 ? -49.640 7.955 29.988 1.00 76.31 272 ALA A N 1
ATOM 2098 C CA . ALA A 1 272 ? -48.449 7.987 29.140 1.00 76.31 272 ALA A CA 1
ATOM 2099 C C . ALA A 1 272 ? -48.254 6.652 28.395 1.00 76.31 272 ALA A C 1
ATOM 2101 O O . ALA A 1 272 ? -48.637 5.593 28.891 1.00 76.31 272 ALA A O 1
ATOM 2102 N N . GLY A 1 273 ? -47.657 6.703 27.201 1.00 84.69 273 GLY A N 1
ATOM 2103 C CA . GLY A 1 273 ? -47.324 5.494 26.447 1.00 84.69 273 GLY A CA 1
ATOM 2104 C C . GLY A 1 273 ? -46.279 4.662 27.189 1.00 84.69 273 GLY A C 1
ATOM 2105 O O . GLY A 1 273 ? -45.330 5.211 27.748 1.00 84.69 273 GLY A O 1
ATOM 2106 N N . GLN A 1 274 ? -46.436 3.343 27.181 1.00 89.62 274 GLN A N 1
ATOM 2107 C CA . GLN A 1 274 ? -45.526 2.412 27.844 1.00 89.62 274 GLN A CA 1
ATOM 2108 C C . GLN A 1 274 ? -44.822 1.512 26.830 1.00 89.62 274 GLN A C 1
ATOM 2110 O O . GLN A 1 274 ? -45.364 1.185 25.771 1.00 89.62 274 GLN A O 1
ATOM 2115 N N . VAL A 1 275 ? -43.606 1.099 27.172 1.00 91.12 275 VAL A N 1
ATOM 2116 C CA . VAL A 1 275 ? -42.801 0.128 26.432 1.00 91.12 275 VAL A CA 1
ATOM 2117 C C . VAL A 1 275 ? -42.612 -1.082 27.326 1.00 91.12 275 VAL A C 1
ATOM 2119 O O . VAL A 1 275 ? -42.086 -0.959 28.429 1.00 91.12 275 VAL A O 1
ATOM 2122 N N . THR A 1 276 ? -43.037 -2.244 26.845 1.00 91.38 276 THR A N 1
ATOM 2123 C CA . THR A 1 276 ? -42.712 -3.534 27.456 1.00 91.38 276 THR A CA 1
ATOM 2124 C C . THR A 1 276 ? -41.538 -4.130 26.704 1.00 91.38 276 THR A C 1
ATOM 2126 O O . THR A 1 276 ? -41.576 -4.249 25.475 1.00 91.38 276 THR A O 1
ATOM 2129 N N . PHE A 1 277 ? -40.489 -4.478 27.432 1.00 92.19 277 PHE A N 1
ATOM 2130 C CA . PHE A 1 277 ? -39.236 -4.945 26.865 1.00 92.19 277 PHE A CA 1
ATOM 2131 C C . PHE A 1 277 ? -38.685 -6.130 27.652 1.00 92.19 277 PHE A C 1
ATOM 2133 O O . PHE A 1 277 ? -38.998 -6.315 28.826 1.00 92.19 277 PHE A O 1
ATOM 2140 N N . GLN A 1 278 ? -37.824 -6.911 27.008 1.00 92.69 278 GLN A N 1
ATOM 2141 C CA . GLN A 1 278 ? -37.055 -7.970 27.649 1.00 92.69 278 GLN A CA 1
ATOM 2142 C C . GLN A 1 278 ? -35.566 -7.674 27.534 1.00 92.69 278 GLN A C 1
ATOM 2144 O O . GLN A 1 278 ? -35.075 -7.273 26.477 1.00 92.69 278 GLN A O 1
ATOM 2149 N N . ARG A 1 279 ? -34.812 -7.881 28.616 1.00 89.12 279 ARG A N 1
ATOM 2150 C CA . ARG A 1 279 ? -33.350 -7.773 28.560 1.00 89.12 279 ARG A CA 1
ATOM 2151 C C . ARG A 1 279 ? -32.761 -9.030 27.924 1.00 89.12 279 ARG A C 1
ATOM 2153 O O . ARG A 1 279 ? -32.841 -10.110 28.502 1.00 89.12 279 ARG A O 1
ATOM 2160 N N . VAL A 1 280 ? -32.143 -8.877 26.758 1.00 89.31 280 VAL A N 1
ATOM 2161 C CA . VAL A 1 280 ? -31.566 -9.979 25.965 1.00 89.31 280 VAL A CA 1
ATOM 2162 C C . VAL A 1 280 ? -30.042 -10.071 26.087 1.00 89.31 280 VAL A C 1
ATOM 2164 O O . VAL A 1 280 ? -29.452 -11.074 25.693 1.00 89.31 280 VAL A O 1
ATOM 2167 N N . ALA A 1 281 ? -29.393 -9.046 26.652 1.00 86.00 281 ALA A N 1
ATOM 2168 C CA . ALA A 1 281 ? -27.978 -9.077 27.018 1.00 86.00 281 ALA A CA 1
ATOM 2169 C C . ALA A 1 281 ? -27.681 -8.155 28.214 1.00 86.00 281 ALA A C 1
ATOM 2171 O O . ALA A 1 281 ? -28.350 -7.134 28.393 1.00 86.00 281 ALA A O 1
ATOM 2172 N N . GLY A 1 282 ? -26.676 -8.510 29.021 1.00 83.06 282 GLY A N 1
ATOM 2173 C CA . GLY A 1 282 ? -26.258 -7.783 30.227 1.00 83.06 282 GLY A CA 1
ATOM 2174 C C . GLY A 1 282 ? -26.270 -8.670 31.477 1.00 83.06 282 GLY A C 1
ATOM 2175 O O . GLY A 1 282 ? -26.303 -9.893 31.382 1.00 83.06 282 GLY A O 1
ATOM 2176 N N . THR A 1 283 ? -26.260 -8.057 32.658 1.00 74.06 283 THR A N 1
ATOM 2177 C CA . THR A 1 283 ? -26.188 -8.729 33.974 1.00 74.06 283 THR A CA 1
ATOM 2178 C C . THR A 1 283 ? -27.475 -9.442 34.412 1.00 74.06 283 THR A C 1
ATOM 2180 O O . THR A 1 283 ? -27.415 -10.309 35.277 1.00 74.06 283 THR A O 1
ATOM 2183 N N . THR A 1 284 ? -28.637 -9.104 33.841 1.00 75.56 284 THR A N 1
ATOM 2184 C CA . THR A 1 284 ? -29.957 -9.601 34.294 1.00 75.56 284 THR A CA 1
ATOM 2185 C C . THR A 1 284 ? -30.830 -10.002 33.102 1.00 75.56 284 THR A C 1
ATOM 2187 O O . THR A 1 284 ? -31.788 -9.319 32.749 1.00 75.56 284 THR A O 1
ATOM 2190 N N . ILE A 1 285 ? -30.432 -11.062 32.400 1.00 82.69 285 ILE A N 1
ATOM 2191 C CA . ILE A 1 285 ? -31.085 -11.509 31.159 1.00 82.69 285 ILE A CA 1
ATOM 2192 C C . ILE A 1 285 ? -32.430 -12.179 31.476 1.00 82.69 285 ILE A C 1
ATOM 2194 O O . ILE A 1 285 ? -32.538 -12.924 32.445 1.00 82.69 285 ILE A O 1
ATOM 2198 N N . GLY A 1 286 ? -33.438 -11.945 30.633 1.00 76.94 286 GLY A N 1
ATOM 2199 C CA . GLY A 1 286 ? -34.684 -12.715 30.616 1.00 76.94 286 GLY A CA 1
ATOM 2200 C C . GLY A 1 286 ? -35.888 -12.055 31.290 1.00 76.94 286 GLY A C 1
ATOM 2201 O O . GLY A 1 286 ? -37.012 -12.435 30.970 1.00 76.94 286 GLY A O 1
ATOM 2202 N N . ASN A 1 287 ? -35.692 -11.039 32.134 1.00 79.69 287 ASN A N 1
ATOM 2203 C CA . ASN A 1 287 ? -36.803 -10.335 32.781 1.00 79.69 287 ASN A CA 1
ATOM 2204 C C . ASN A 1 287 ? -37.577 -9.471 31.779 1.00 79.69 287 ASN A C 1
ATOM 2206 O O . ASN A 1 287 ? -36.979 -8.696 31.024 1.00 79.69 287 ASN A O 1
ATOM 2210 N N . ILE A 1 288 ? -38.905 -9.613 31.799 1.00 87.75 288 ILE A N 1
ATOM 2211 C CA . ILE A 1 288 ? -39.836 -8.737 31.088 1.00 87.75 288 ILE A CA 1
ATOM 2212 C C . ILE A 1 288 ? -40.204 -7.598 32.035 1.00 87.75 288 ILE A C 1
ATOM 2214 O O . ILE A 1 288 ? -40.697 -7.830 33.138 1.00 87.75 288 ILE A O 1
ATOM 2218 N N . GLU A 1 289 ? -39.949 -6.375 31.598 1.00 89.88 289 GLU A N 1
ATOM 2219 C CA . GLU A 1 289 ? -40.176 -5.152 32.361 1.00 89.88 289 GLU A CA 1
ATOM 2220 C C . GLU A 1 289 ? -40.983 -4.166 31.503 1.00 89.88 289 GLU A C 1
ATOM 2222 O O . GLU A 1 289 ? -40.959 -4.217 30.268 1.00 89.88 289 GLU A O 1
ATOM 2227 N N . THR A 1 290 ? -41.692 -3.247 32.156 1.00 89.75 290 THR A N 1
ATOM 2228 C CA . THR A 1 290 ? -42.463 -2.196 31.486 1.00 89.75 290 THR A CA 1
ATOM 2229 C C . THR A 1 290 ? -42.061 -0.841 32.051 1.00 89.75 290 THR A C 1
ATOM 2231 O O . THR A 1 290 ? -42.047 -0.661 33.267 1.00 89.75 290 THR A O 1
ATOM 2234 N N . CYS A 1 291 ? -41.755 0.124 31.183 1.00 90.44 291 CYS A N 1
ATOM 2235 C CA . CYS A 1 291 ? -41.477 1.504 31.585 1.00 90.44 291 CYS A CA 1
ATOM 2236 C C . CYS A 1 291 ? -42.143 2.518 30.646 1.00 90.44 291 CYS A C 1
ATOM 2238 O O . CYS A 1 291 ? -42.768 2.153 29.645 1.00 90.44 291 CYS A O 1
ATOM 2240 N N . ASN A 1 292 ? -42.040 3.805 30.973 1.00 90.75 292 ASN A N 1
ATOM 2241 C CA . ASN A 1 292 ? -42.532 4.873 30.105 1.00 90.75 292 ASN A CA 1
ATOM 2242 C C . ASN A 1 292 ? -41.698 4.941 28.807 1.00 90.75 292 ASN A C 1
ATOM 2244 O O . ASN A 1 292 ? -40.484 4.749 28.831 1.00 90.75 292 ASN A O 1
ATOM 2248 N N . VAL A 1 293 ? -42.329 5.267 27.674 1.00 88.25 293 VAL A N 1
ATOM 2249 C CA . VAL A 1 293 ? -41.640 5.485 26.387 1.00 88.25 293 VAL A CA 1
ATOM 2250 C C . VAL A 1 293 ? -40.513 6.513 26.508 1.00 88.25 293 VAL A C 1
ATOM 2252 O O . VAL A 1 293 ? -39.442 6.299 25.947 1.00 88.25 293 VAL A O 1
ATOM 2255 N N . GLU A 1 294 ? -40.727 7.602 27.247 1.00 85.88 294 GLU A N 1
ATOM 2256 C CA . GLU A 1 294 ? -39.712 8.649 27.431 1.00 85.88 294 GLU A CA 1
ATOM 2257 C C . GLU A 1 294 ? -38.511 8.166 28.250 1.00 85.88 294 GLU A C 1
ATOM 2259 O O . GLU A 1 294 ? -37.363 8.443 27.910 1.00 85.88 294 GLU A O 1
ATOM 2264 N N . GLU A 1 295 ? -38.771 7.367 29.283 1.00 88.25 295 GLU A N 1
ATOM 2265 C CA . GLU A 1 295 ? -37.736 6.747 30.108 1.00 88.25 295 GLU A CA 1
ATOM 2266 C C . GLU A 1 295 ? -36.930 5.722 29.300 1.00 88.25 295 GLU A C 1
ATOM 2268 O O . GLU A 1 295 ? -35.699 5.731 29.324 1.00 88.25 295 GLU A O 1
ATOM 2273 N N . PHE A 1 296 ? -37.610 4.886 28.507 1.00 90.00 296 PHE A N 1
ATOM 2274 C CA . PHE A 1 296 ? -36.942 3.957 27.599 1.00 90.00 296 PHE A CA 1
ATOM 2275 C C . PHE A 1 296 ? -36.091 4.698 26.565 1.00 90.00 296 PHE A C 1
ATOM 2277 O O . PHE A 1 296 ? -34.978 4.272 26.264 1.00 90.00 296 PHE A O 1
ATOM 2284 N N . ARG A 1 297 ? -36.596 5.814 26.029 1.00 87.50 297 ARG A N 1
ATOM 2285 C CA . ARG A 1 297 ? -35.885 6.633 25.044 1.00 87.50 297 ARG A CA 1
ATOM 2286 C C . ARG A 1 297 ? -34.633 7.280 25.631 1.00 87.50 297 ARG A C 1
ATOM 2288 O O . ARG A 1 297 ? -33.604 7.272 24.965 1.00 87.50 297 ARG A O 1
ATOM 2295 N N . ALA A 1 298 ? -34.706 7.792 26.858 1.00 86.00 298 ALA A N 1
ATOM 2296 C CA . ALA A 1 298 ? -33.549 8.341 27.565 1.00 86.00 298 ALA A CA 1
ATOM 2297 C C . ALA A 1 298 ? -32.505 7.260 27.895 1.00 86.00 298 ALA A C 1
ATOM 2299 O O . ALA A 1 298 ? -31.306 7.514 27.832 1.00 86.00 298 ALA A O 1
ATOM 2300 N N . TRP A 1 299 ? -32.947 6.037 28.200 1.00 89.75 299 TRP A N 1
ATOM 2301 C CA . TRP A 1 299 ? -32.056 4.895 28.418 1.00 89.75 299 TRP A CA 1
ATOM 2302 C C . TRP A 1 299 ? -31.410 4.383 27.116 1.00 89.75 299 TRP A C 1
ATOM 2304 O O . TRP A 1 299 ? -30.235 4.011 27.107 1.00 89.75 299 TRP A O 1
ATOM 2314 N N . ALA A 1 300 ? -32.160 4.343 26.012 1.00 88.31 300 ALA A N 1
ATOM 2315 C CA . ALA A 1 300 ? -31.699 3.806 24.736 1.00 88.31 300 ALA A CA 1
ATOM 2316 C C . ALA A 1 300 ? -30.754 4.791 24.035 1.00 88.31 300 ALA A C 1
ATOM 2318 O O . ALA A 1 300 ? -31.168 5.875 23.625 1.00 88.31 300 ALA A O 1
ATOM 2319 N N . LYS A 1 301 ? -29.493 4.390 23.838 1.00 85.38 301 LYS A N 1
ATOM 2320 C CA . LYS A 1 301 ? -28.488 5.206 23.142 1.00 85.38 301 LYS A CA 1
ATOM 2321 C C . LYS A 1 301 ? -28.512 4.995 21.629 1.00 85.38 301 LYS A C 1
ATOM 2323 O O . LYS A 1 301 ? -28.314 5.946 20.889 1.00 85.38 301 LYS A O 1
ATOM 2328 N N . PHE A 1 302 ? -28.742 3.764 21.165 1.00 85.75 302 PHE A N 1
ATOM 2329 C CA . PHE A 1 302 ? -28.890 3.444 19.738 1.00 85.75 302 PHE A CA 1
ATOM 2330 C C . PHE A 1 302 ? -29.588 2.094 19.523 1.00 85.75 302 PHE A C 1
ATOM 2332 O O . PHE A 1 302 ? -29.559 1.208 20.384 1.00 85.75 302 PHE A O 1
ATOM 2339 N N . GLN A 1 303 ? -30.206 1.931 18.350 1.00 89.00 303 GLN A N 1
ATOM 2340 C CA . GLN A 1 303 ? -30.754 0.651 17.900 1.00 89.00 303 GLN A CA 1
ATOM 2341 C C . GLN A 1 303 ? -29.609 -0.287 17.486 1.00 89.00 303 GLN A C 1
ATOM 2343 O O . GLN A 1 303 ? -28.634 0.143 16.863 1.00 89.00 303 GLN A O 1
ATOM 2348 N N . VAL A 1 304 ? -29.718 -1.572 17.811 1.00 88.00 304 VAL A N 1
ATOM 2349 C CA . VAL A 1 304 ? -28.726 -2.602 17.477 1.00 88.00 304 VAL A CA 1
ATOM 2350 C C . VAL A 1 304 ? -29.369 -3.789 16.762 1.00 88.00 304 VAL A C 1
ATOM 2352 O O . VAL A 1 304 ? -30.559 -4.051 16.917 1.00 88.00 304 VAL A O 1
ATOM 2355 N N . VAL A 1 305 ? -28.575 -4.525 15.987 1.00 89.00 305 VAL A N 1
ATOM 2356 C CA . VAL A 1 305 ? -28.942 -5.830 15.417 1.00 89.00 305 VAL A CA 1
ATOM 2357 C C . VAL A 1 305 ? -27.959 -6.873 15.922 1.00 89.00 305 VAL A C 1
ATOM 2359 O O . VAL A 1 305 ? -26.761 -6.599 16.044 1.00 89.00 305 VAL A O 1
ATOM 2362 N N . LYS A 1 306 ? -28.460 -8.074 16.204 1.00 83.75 306 LYS A N 1
ATOM 2363 C CA . LYS A 1 306 ? -27.616 -9.224 16.509 1.00 83.75 306 LYS A CA 1
ATOM 2364 C C . LYS A 1 306 ? -27.079 -9.821 15.205 1.00 83.75 306 LYS A C 1
ATOM 2366 O O . LYS A 1 306 ? -27.865 -10.272 14.375 1.00 83.75 306 LYS A O 1
ATOM 2371 N N . LYS A 1 307 ? -25.758 -9.817 15.021 1.00 79.88 307 LYS A N 1
ATOM 2372 C CA . LYS A 1 307 ? -25.064 -10.587 13.978 1.00 79.88 307 LYS A CA 1
ATOM 2373 C C . LYS A 1 307 ? -24.239 -11.661 14.671 1.00 79.88 307 LYS A C 1
ATOM 2375 O O . LYS A 1 307 ? -23.423 -11.341 15.529 1.00 79.88 307 LYS A O 1
ATOM 2380 N N . ASP A 1 308 ? -24.504 -12.920 14.341 1.00 76.94 308 ASP A N 1
ATOM 2381 C CA . ASP A 1 308 ? -23.930 -14.091 15.010 1.00 76.94 308 ASP A CA 1
ATOM 2382 C C . ASP A 1 308 ? -24.080 -14.005 16.546 1.00 76.94 308 ASP A C 1
ATOM 2384 O O . ASP A 1 308 ? -25.191 -14.085 17.082 1.00 76.94 308 ASP A O 1
ATOM 2388 N N . SER A 1 309 ? -22.973 -13.780 17.258 1.00 66.12 309 SER A N 1
ATOM 2389 C CA . SER A 1 309 ? -22.912 -13.687 18.723 1.00 66.12 309 SER A CA 1
ATOM 2390 C C . SER A 1 309 ? -22.843 -12.252 19.263 1.00 66.12 309 SER A C 1
ATOM 2392 O O . SER A 1 309 ? -22.785 -12.080 20.478 1.00 66.12 309 SER A O 1
ATOM 2394 N N . PHE A 1 310 ? -22.860 -11.216 18.415 1.00 73.75 310 PHE A N 1
ATOM 2395 C CA . PHE A 1 310 ? -22.564 -9.835 18.824 1.00 73.75 310 PHE A CA 1
ATOM 2396 C C . PHE A 1 310 ? -23.615 -8.809 18.376 1.00 73.75 310 PHE A C 1
ATOM 2398 O O . PHE A 1 310 ? -24.382 -9.016 17.437 1.00 73.75 310 PHE A O 1
ATOM 2405 N N . TRP A 1 311 ? -23.636 -7.666 19.068 1.00 80.81 311 TRP A N 1
ATOM 2406 C CA . TRP A 1 311 ? -24.544 -6.546 18.806 1.00 80.81 311 TRP A CA 1
ATOM 2407 C C . TRP A 1 311 ? -23.842 -5.452 18.002 1.00 80.81 311 TRP A C 1
ATOM 2409 O O . TRP A 1 311 ? -22.837 -4.899 18.450 1.00 80.81 311 TRP A O 1
ATOM 2419 N N . GLN A 1 312 ? -24.386 -5.112 16.834 1.00 81.31 312 GLN A N 1
ATOM 2420 C CA . GLN A 1 312 ? -23.885 -4.039 15.972 1.00 81.31 312 GLN A CA 1
ATOM 2421 C C . GLN A 1 312 ? -24.897 -2.889 15.919 1.00 81.31 312 GLN A C 1
ATOM 2423 O O . GLN A 1 312 ? -26.097 -3.140 15.828 1.00 81.31 312 GLN A O 1
ATOM 2428 N N . LYS A 1 313 ? -24.427 -1.634 15.955 1.00 80.94 313 LYS A N 1
ATOM 2429 C CA . LYS A 1 313 ? -25.272 -0.447 15.733 1.00 80.94 313 LYS A CA 1
ATOM 2430 C C . LYS A 1 313 ? -25.988 -0.552 14.380 1.00 80.94 313 LYS A C 1
ATOM 2432 O O . LYS A 1 313 ? -25.364 -0.941 13.392 1.00 80.94 313 LYS A O 1
ATOM 2437 N N . CYS A 1 314 ? -27.273 -0.207 14.339 1.00 75.38 314 CYS A N 1
ATOM 2438 C CA . CYS A 1 314 ? -27.959 0.051 13.073 1.00 75.38 314 CYS A CA 1
ATOM 2439 C C . CYS A 1 314 ? -27.410 1.364 12.505 1.00 75.38 314 CYS A C 1
ATOM 2441 O O . CYS A 1 314 ? -27.425 2.365 13.220 1.00 75.38 314 CYS A O 1
ATOM 2443 N N . GLY A 1 315 ? -26.887 1.322 11.277 1.00 58.31 315 GLY A N 1
ATOM 2444 C CA . GLY A 1 315 ? -26.535 2.522 10.511 1.00 58.31 315 GLY A CA 1
ATOM 2445 C C . GLY A 1 315 ? -27.768 3.220 9.962 1.00 58.31 315 GLY A C 1
ATOM 2446 O O . GLY A 1 315 ? -28.792 2.523 9.768 1.00 58.31 315 GLY A O 1
#